Protein AF-A0A7R9LDT8-F1 (afdb_monomer)

Solvent-accessible surface area (backbone atoms only — not comparable to full-atom values): 10986 Å² total; per-residue (Å²): 129,66,84,53,62,50,74,52,68,47,97,85,33,42,27,32,27,27,29,29,10,80,43,5,42,50,41,72,62,46,45,70,61,33,93,54,81,37,78,28,74,90,50,35,74,53,49,66,71,47,77,48,75,61,101,40,27,32,38,39,29,24,74,81,72,78,50,41,39,29,26,7,44,15,92,85,38,77,59,75,54,97,59,84,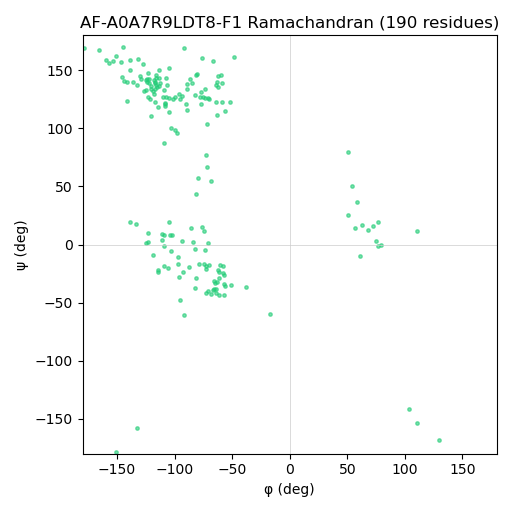57,68,47,37,48,75,41,71,57,60,86,73,68,80,54,56,73,75,73,53,33,47,79,72,47,79,74,48,74,54,101,80,35,38,30,30,36,28,30,36,66,90,78,66,47,74,33,41,37,40,40,27,79,49,75,94,58,51,73,69,55,54,49,48,55,51,53,57,44,61,52,45,39,72,51,85,53,100,90,49,83,36,39,72,53,72,51,70,47,77,60,82,100,38,45,34,35,42,35,40,32,51,59,95,84,76,75,123

pLDDT: mean 71.89, std 16.31, range [34.91, 95.62]

Nearest PDB structures (foldseek):
  4d9s-assembly1_A  TM=7.365E-01  e=3.917E-06  Arabidopsis thaliana
  6xzn-assembly1_A  TM=7.456E-01  e=6.747E-06  Arabidopsis thaliana
  6cn9-assembly1_A  TM=7.926E-01  e=1.272E-04  Rattus norvegicus
  5o21-assembly2_B  TM=7.888E-01  e=1.763E-04  Homo sapiens
  4ogr-assembly3_I  TM=7.792E-01  e=1.861E-04  Homo sapiens

Mean predicted aligned error: 14.87 Å

Organism: NCBI:txid334625

Radius of gyration: 19.37 Å; Cα contacts (8 Å, |Δi|>4): 390; chains: 1; bounding box: 42×42×52 Å

Structure (mmCIF, N/CA/C/O backbone):
data_AF-A0A7R9LDT8-F1
#
_entry.id   AF-A0A7R9LDT8-F1
#
loop_
_atom_site.group_PDB
_atom_site.id
_atom_site.type_symbol
_atom_site.label_atom_id
_atom_site.label_alt_id
_atom_site.label_comp_id
_atom_site.label_asym_id
_atom_site.label_entity_id
_atom_site.label_seq_id
_atom_site.pdbx_PDB_ins_code
_atom_site.Cartn_x
_atom_site.Cartn_y
_atom_site.Cartn_z
_atom_site.occupancy
_atom_site.B_iso_or_equiv
_atom_site.auth_seq_id
_atom_site.auth_comp_id
_atom_site.auth_asym_id
_atom_site.auth_atom_id
_atom_site.pdbx_PDB_model_num
ATOM 1 N N . TYR A 1 1 ? 13.698 -9.887 -26.878 1.00 46.34 1 TYR A N 1
ATOM 2 C CA . TYR A 1 1 ? 13.457 -8.970 -25.742 1.00 46.34 1 TYR A CA 1
ATOM 3 C C . TYR A 1 1 ? 12.408 -9.573 -24.824 1.00 46.34 1 TYR A C 1
ATOM 5 O O . TYR A 1 1 ? 11.383 -9.993 -25.356 1.00 46.34 1 TYR A O 1
ATOM 13 N N . PRO A 1 2 ? 12.633 -9.640 -23.498 1.00 51.97 2 PRO A N 1
ATOM 14 C CA . PRO A 1 2 ? 11.615 -10.124 -22.570 1.00 51.97 2 PRO A CA 1
ATOM 15 C C . PRO A 1 2 ? 10.372 -9.239 -22.697 1.00 51.97 2 PRO A C 1
ATOM 17 O O . PRO A 1 2 ? 10.465 -8.018 -22.589 1.00 51.97 2 PRO A O 1
ATOM 20 N N . ARG A 1 3 ? 9.223 -9.848 -23.007 1.00 65.50 3 ARG A N 1
ATOM 21 C CA . ARG A 1 3 ? 7.920 -9.158 -23.019 1.00 65.50 3 ARG A CA 1
ATOM 22 C C . ARG A 1 3 ? 7.256 -9.165 -21.646 1.00 65.50 3 ARG A C 1
ATOM 24 O O . ARG A 1 3 ? 6.401 -8.330 -21.388 1.00 65.50 3 ARG A O 1
ATOM 31 N N . HIS A 1 4 ? 7.685 -10.075 -20.780 1.00 79.06 4 HIS A N 1
ATOM 32 C CA . HIS A 1 4 ? 7.089 -10.322 -19.478 1.00 79.06 4 HIS A CA 1
ATOM 33 C C . HIS A 1 4 ? 7.996 -9.793 -18.370 1.00 79.06 4 HIS A C 1
ATOM 35 O O . HIS A 1 4 ? 9.224 -9.845 -18.485 1.00 79.06 4 HIS A O 1
ATOM 41 N N . ASN A 1 5 ? 7.377 -9.259 -17.327 1.00 87.38 5 ASN A N 1
ATOM 42 C CA . ASN A 1 5 ? 7.990 -8.964 -16.043 1.00 87.38 5 ASN A CA 1
ATOM 43 C C . ASN A 1 5 ? 7.537 -10.008 -15.018 1.00 87.38 5 ASN A C 1
ATOM 45 O O . ASN A 1 5 ? 6.454 -10.577 -15.133 1.00 87.38 5 ASN A O 1
ATOM 49 N N . ILE A 1 6 ? 8.377 -10.250 -14.023 1.00 92.06 6 ILE A N 1
ATOM 50 C CA . ILE A 1 6 ? 8.104 -11.124 -12.890 1.00 92.06 6 ILE A CA 1
ATOM 51 C C . ILE A 1 6 ? 8.372 -10.297 -11.638 1.00 92.06 6 ILE A C 1
ATOM 53 O O . ILE A 1 6 ? 9.415 -9.648 -11.548 1.00 92.06 6 ILE A O 1
ATOM 57 N N . LEU A 1 7 ? 7.434 -10.333 -10.692 1.00 93.25 7 LEU A N 1
ATOM 58 C CA . LEU A 1 7 ? 7.641 -9.861 -9.329 1.00 93.25 7 LEU A CA 1
ATOM 59 C C . LEU A 1 7 ? 7.362 -10.996 -8.354 1.00 93.25 7 LEU A C 1
ATOM 61 O O . LEU A 1 7 ? 6.409 -11.754 -8.537 1.00 93.25 7 LEU A O 1
ATOM 65 N N . PHE A 1 8 ? 8.191 -11.104 -7.325 1.00 94.81 8 PHE A N 1
ATOM 66 C CA . PHE A 1 8 ? 7.999 -12.055 -6.239 1.00 94.81 8 PHE A CA 1
ATOM 67 C C . PHE A 1 8 ? 8.512 -11.467 -4.926 1.00 94.81 8 PHE A C 1
ATOM 69 O O . PHE A 1 8 ? 9.350 -10.566 -4.921 1.00 94.81 8 PHE A O 1
ATOM 76 N N . VAL A 1 9 ? 7.993 -11.985 -3.818 1.00 94.94 9 VAL A N 1
ATOM 77 C CA . VAL A 1 9 ? 8.351 -11.579 -2.457 1.00 94.94 9 VAL A CA 1
ATOM 78 C C . VAL A 1 9 ? 8.987 -12.761 -1.728 1.00 94.94 9 VAL A C 1
ATOM 80 O O . VAL A 1 9 ? 8.558 -13.903 -1.906 1.00 94.94 9 VAL A O 1
ATOM 83 N N . THR A 1 10 ? 10.040 -12.509 -0.955 1.00 91.06 10 THR A N 1
ATOM 84 C CA . THR A 1 10 ? 10.701 -13.520 -0.118 1.00 91.06 10 THR A CA 1
ATOM 85 C C . THR A 1 10 ? 10.107 -13.553 1.293 1.00 91.06 10 THR A C 1
ATOM 87 O O . THR A 1 10 ? 9.363 -12.658 1.691 1.00 91.06 10 THR A O 1
ATOM 90 N N . PHE A 1 11 ? 10.459 -14.573 2.082 1.00 86.56 11 PHE A N 1
ATOM 91 C CA . PHE A 1 11 ? 10.041 -14.666 3.489 1.00 86.56 11 PHE A CA 1
ATOM 92 C C . PHE A 1 11 ? 10.559 -13.513 4.362 1.00 86.56 11 PHE A C 1
ATOM 94 O O . PHE A 1 11 ? 9.927 -13.189 5.362 1.00 86.56 11 PHE A O 1
ATOM 101 N N . ASP A 1 12 ? 11.649 -12.861 3.951 1.00 86.69 12 ASP A N 1
ATOM 102 C CA . ASP A 1 12 ? 12.237 -11.703 4.637 1.00 86.69 12 ASP A CA 1
ATOM 103 C C . ASP A 1 12 ? 11.586 -10.365 4.221 1.00 86.69 12 ASP A C 1
ATOM 105 O O . ASP A 1 12 ? 12.130 -9.290 4.480 1.00 86.69 12 ASP A O 1
ATOM 109 N N . ASP A 1 13 ? 10.425 -10.425 3.555 1.00 85.06 13 ASP A N 1
ATOM 110 C CA . ASP A 1 13 ? 9.669 -9.275 3.039 1.00 85.06 13 ASP A CA 1
ATOM 111 C C . ASP A 1 13 ? 10.483 -8.415 2.056 1.00 85.06 13 ASP A C 1
ATOM 113 O O . ASP A 1 13 ? 10.391 -7.186 2.031 1.00 85.06 13 ASP A O 1
ATOM 117 N N . ILE A 1 14 ? 11.309 -9.071 1.233 1.00 90.81 14 ILE A N 1
ATOM 118 C CA . ILE A 1 14 ? 12.056 -8.430 0.148 1.00 90.81 14 ILE A CA 1
ATOM 119 C C . ILE A 1 14 ? 11.346 -8.711 -1.169 1.00 90.81 14 ILE A C 1
ATOM 121 O O . ILE A 1 14 ? 11.121 -9.868 -1.532 1.00 90.81 14 ILE A O 1
ATOM 125 N N . VAL A 1 15 ? 11.016 -7.650 -1.905 1.00 93.38 15 VAL A N 1
ATOM 126 C CA . VAL A 1 15 ? 10.395 -7.759 -3.226 1.00 93.38 15 VAL A CA 1
ATOM 127 C C . VAL A 1 15 ? 11.463 -7.663 -4.302 1.00 93.38 15 VAL A C 1
ATOM 129 O O . VAL A 1 15 ? 12.256 -6.724 -4.319 1.00 93.38 15 VAL A O 1
ATOM 132 N N . TYR A 1 16 ? 11.452 -8.621 -5.224 1.00 95.56 16 TYR A N 1
ATOM 133 C CA . TYR A 1 16 ? 12.332 -8.650 -6.384 1.00 95.56 16 TYR A CA 1
ATOM 134 C C . TYR A 1 16 ? 11.543 -8.489 -7.677 1.00 95.56 16 TYR A C 1
ATOM 136 O O . TYR A 1 16 ? 10.446 -9.030 -7.823 1.00 95.56 16 TYR A O 1
ATOM 144 N N . GLY A 1 17 ? 12.143 -7.781 -8.633 1.00 94.06 17 GLY A N 1
ATOM 145 C CA . GLY A 1 17 ? 11.642 -7.600 -9.988 1.00 94.06 17 GLY A CA 1
ATOM 146 C C . GLY A 1 17 ? 12.670 -8.030 -11.033 1.00 94.06 17 GLY A C 1
ATOM 147 O O . GLY A 1 17 ? 13.869 -7.796 -10.880 1.00 94.06 17 GLY A O 1
ATOM 148 N N . LEU A 1 18 ? 12.201 -8.652 -12.114 1.00 94.31 18 LEU A N 1
ATOM 149 C CA . LEU A 1 18 ? 12.996 -8.945 -13.308 1.00 94.31 18 LEU A CA 1
ATOM 150 C C . LEU A 1 18 ? 12.128 -8.984 -14.570 1.00 94.31 18 LEU A C 1
ATOM 152 O O . LEU A 1 18 ? 10.911 -9.142 -14.515 1.00 94.31 18 LEU A O 1
ATOM 156 N N . GLY A 1 19 ? 12.769 -8.881 -15.727 1.00 92.62 19 GLY A N 1
ATOM 157 C CA . GLY A 1 19 ? 12.173 -8.967 -17.052 1.00 92.62 19 GLY A CA 1
ATOM 158 C C . GLY A 1 19 ? 12.005 -7.608 -17.731 1.00 92.62 19 GLY A C 1
ATOM 159 O O . GLY A 1 19 ? 12.885 -6.744 -17.693 1.00 92.62 19 GLY A O 1
ATOM 160 N N . SER A 1 20 ? 10.888 -7.452 -18.439 1.00 90.44 20 SER A N 1
ATOM 161 C CA . SER A 1 20 ? 10.555 -6.225 -19.167 1.00 90.44 20 SER A CA 1
ATOM 162 C C . SER A 1 20 ? 10.358 -5.047 -18.217 1.00 90.44 20 SER A C 1
ATOM 164 O O . SER A 1 20 ? 9.679 -5.175 -17.205 1.00 90.44 20 SER A O 1
ATOM 166 N N . ASN A 1 21 ? 10.899 -3.886 -18.581 1.00 90.94 21 ASN A N 1
ATOM 167 C CA . ASN A 1 21 ? 10.743 -2.654 -17.809 1.00 90.94 21 ASN A CA 1
ATOM 168 C C . ASN A 1 21 ? 10.500 -1.423 -18.699 1.00 90.94 21 ASN A C 1
ATOM 170 O O . ASN A 1 21 ? 10.721 -0.291 -18.292 1.00 90.94 21 ASN A O 1
ATOM 174 N N . ARG A 1 22 ? 10.070 -1.628 -19.950 1.00 87.69 22 ARG A N 1
ATOM 175 C CA . ARG A 1 22 ? 9.946 -0.552 -20.953 1.00 87.69 22 ARG A CA 1
ATOM 176 C C . ARG A 1 22 ? 9.015 0.589 -20.531 1.00 87.69 22 ARG A C 1
ATOM 178 O O . ARG A 1 22 ? 9.175 1.699 -21.025 1.00 87.69 22 ARG A O 1
ATOM 185 N N . PHE A 1 23 ? 8.074 0.301 -19.638 1.00 85.44 23 PHE A N 1
ATOM 186 C CA . PHE A 1 23 ? 7.099 1.246 -19.108 1.00 85.44 23 PHE A CA 1
ATOM 187 C C . PHE A 1 23 ? 7.337 1.577 -17.629 1.00 85.44 23 PHE A C 1
ATOM 189 O O . PHE A 1 23 ? 6.464 2.162 -17.006 1.00 85.44 23 PHE A O 1
ATOM 196 N N . GLY A 1 24 ? 8.460 1.156 -17.037 1.00 86.75 24 GLY A N 1
ATOM 197 C CA . GLY A 1 24 ? 8.695 1.295 -15.597 1.00 86.75 24 GLY A CA 1
ATOM 198 C C . GLY A 1 24 ? 7.926 0.271 -14.751 1.00 86.75 24 GLY A C 1
ATOM 199 O O . GLY A 1 24 ? 7.731 0.475 -13.555 1.00 86.75 24 GLY A O 1
ATOM 200 N N . GLN A 1 25 ? 7.464 -0.840 -15.343 1.00 88.19 25 GLN A N 1
ATOM 201 C CA . GLN A 1 25 ? 6.642 -1.849 -14.655 1.00 88.19 25 GLN A CA 1
ATOM 202 C C . GLN A 1 25 ? 7.391 -2.691 -13.607 1.00 88.19 25 GLN A C 1
ATOM 204 O O . GLN A 1 25 ? 6.797 -3.595 -13.022 1.00 88.19 25 GLN A O 1
ATOM 209 N N . LEU A 1 26 ? 8.683 -2.431 -13.383 1.00 89.31 26 LEU A N 1
ATOM 210 C CA . LEU A 1 26 ? 9.435 -2.966 -12.243 1.00 89.31 26 LEU A CA 1
ATOM 211 C C . LEU A 1 26 ? 9.518 -1.981 -11.066 1.00 89.31 26 LEU A C 1
ATOM 213 O O . LEU A 1 26 ? 9.961 -2.375 -9.995 1.00 89.31 26 LEU A O 1
ATOM 217 N N . GLY A 1 27 ? 9.127 -0.715 -11.254 1.00 85.81 27 GLY A N 1
ATOM 218 C CA . GLY A 1 27 ? 9.165 0.311 -10.205 1.00 85.81 27 GLY A CA 1
ATOM 219 C C . GLY A 1 27 ? 10.561 0.857 -9.878 1.00 85.81 27 GLY A C 1
ATOM 220 O O . GLY A 1 27 ? 10.692 1.714 -9.023 1.00 85.81 27 GLY A O 1
ATOM 221 N N . LEU A 1 28 ? 11.614 0.434 -10.579 1.00 83.19 28 LEU A N 1
ATOM 222 C CA . LEU A 1 28 ? 13.017 0.714 -10.228 1.00 83.19 28 LEU A CA 1
ATOM 223 C C . LEU A 1 28 ? 13.516 2.144 -10.543 1.00 83.19 28 LEU A C 1
ATOM 225 O O . LEU A 1 28 ? 14.721 2.373 -10.619 1.00 83.19 28 LEU A O 1
ATOM 229 N N . GLY A 1 29 ? 12.632 3.108 -10.816 1.00 81.56 29 GLY A N 1
ATOM 230 C CA . GLY A 1 29 ? 13.041 4.481 -11.155 1.00 81.56 29 GLY A CA 1
ATOM 231 C C . GLY A 1 29 ? 13.571 4.673 -12.584 1.00 81.56 29 GLY A C 1
ATOM 232 O O . GLY A 1 29 ? 13.908 5.789 -12.975 1.00 81.56 29 GLY A O 1
ATOM 233 N N . HIS A 1 30 ? 13.649 3.611 -13.388 1.00 82.31 30 HIS A N 1
ATOM 234 C CA . HIS A 1 30 ? 14.162 3.633 -14.761 1.00 82.31 30 HIS A CA 1
ATOM 235 C C . HIS A 1 30 ? 13.403 2.649 -15.661 1.00 82.31 30 HIS A C 1
ATOM 237 O O . HIS A 1 30 ? 12.699 1.778 -15.156 1.00 82.31 30 HIS A O 1
ATOM 243 N N . ASN A 1 31 ? 13.624 2.716 -16.985 1.00 88.50 31 ASN A N 1
ATOM 244 C CA . ASN A 1 31 ? 12.903 1.888 -17.977 1.00 88.50 31 ASN A CA 1
ATOM 245 C C . ASN A 1 31 ? 13.762 0.796 -18.638 1.00 88.50 31 ASN A C 1
ATOM 247 O O . ASN A 1 31 ? 13.351 0.116 -19.584 1.00 88.50 31 ASN A O 1
ATOM 251 N N . THR A 1 32 ? 14.983 0.612 -18.141 1.00 89.31 32 THR A N 1
ATOM 252 C CA . THR A 1 32 ? 15.894 -0.437 -18.603 1.00 89.31 32 THR A CA 1
ATOM 253 C C . THR A 1 32 ? 15.403 -1.819 -18.155 1.00 89.31 32 THR A C 1
ATOM 255 O O . THR A 1 32 ? 15.167 -1.999 -16.957 1.00 89.31 32 THR A O 1
ATOM 258 N N . PRO A 1 33 ? 15.233 -2.793 -19.074 1.00 90.75 33 PRO A N 1
ATOM 259 C CA . PRO A 1 33 ? 14.919 -4.178 -18.726 1.00 90.75 33 PRO A CA 1
ATOM 260 C C . PRO A 1 33 ? 16.002 -4.809 -17.852 1.00 90.75 33 PRO A C 1
ATOM 262 O O . PRO A 1 33 ? 17.188 -4.550 -18.044 1.00 90.75 33 PRO A O 1
ATOM 265 N N . ILE A 1 34 ? 15.588 -5.684 -16.943 1.00 91.88 34 ILE A N 1
ATOM 266 C CA . ILE A 1 34 ? 16.453 -6.266 -15.918 1.00 91.88 34 ILE A CA 1
ATOM 267 C C . ILE A 1 34 ? 16.468 -7.794 -16.083 1.00 91.88 34 ILE A C 1
ATOM 269 O O . ILE A 1 34 ? 15.443 -8.429 -15.863 1.00 91.88 34 ILE A O 1
ATOM 273 N N . PRO A 1 35 ? 17.573 -8.425 -16.515 1.00 91.75 35 PRO A N 1
ATOM 274 C CA . PRO A 1 35 ? 17.590 -9.865 -16.797 1.00 91.75 35 PRO A CA 1
ATOM 275 C C . PRO A 1 35 ? 17.706 -10.744 -15.543 1.00 91.75 35 PRO A C 1
ATOM 277 O O . PRO A 1 35 ? 17.420 -11.936 -15.614 1.00 91.75 35 PRO A O 1
ATOM 280 N N . THR A 1 36 ? 18.122 -10.180 -14.410 1.00 92.50 36 THR A N 1
ATOM 281 C CA . THR A 1 36 ? 18.337 -10.891 -13.143 1.00 92.50 36 THR A CA 1
ATOM 282 C C . THR A 1 36 ? 17.493 -10.270 -12.035 1.00 92.50 36 THR A C 1
ATOM 284 O O . THR A 1 36 ? 17.283 -9.066 -12.076 1.00 92.50 36 THR A O 1
ATOM 287 N N . PRO A 1 37 ? 17.008 -11.033 -11.040 1.00 95.62 37 PRO A N 1
ATOM 288 C CA . PRO A 1 37 ? 16.239 -10.460 -9.937 1.00 95.62 37 PRO A CA 1
ATOM 289 C C . PRO A 1 37 ? 16.976 -9.289 -9.276 1.00 95.62 37 PRO A C 1
ATOM 291 O O . PRO A 1 37 ? 18.100 -9.450 -8.803 1.00 95.62 37 PRO A O 1
ATOM 294 N N . GLN A 1 38 ? 16.338 -8.120 -9.245 1.00 93.44 38 GLN A N 1
ATOM 295 C CA . GLN A 1 38 ? 16.816 -6.939 -8.527 1.00 93.44 38 GLN A CA 1
ATOM 296 C C . GLN A 1 38 ? 15.811 -6.567 -7.440 1.00 93.44 38 GLN A C 1
ATOM 298 O O . GLN A 1 38 ? 14.605 -6.674 -7.688 1.00 93.44 38 GLN A O 1
ATOM 303 N N . PRO A 1 39 ? 16.272 -6.160 -6.246 1.00 91.25 39 PRO A N 1
ATOM 304 C CA . PRO A 1 39 ? 15.373 -5.695 -5.206 1.00 91.25 39 PRO A CA 1
ATOM 305 C C . PRO A 1 39 ? 14.640 -4.444 -5.685 1.00 91.25 39 PRO A C 1
ATOM 307 O O . PRO A 1 39 ? 15.204 -3.623 -6.406 1.00 91.25 39 PRO A O 1
ATOM 310 N N . VAL A 1 40 ? 13.389 -4.315 -5.261 1.00 92.00 40 VAL A N 1
ATOM 311 C CA . VAL A 1 40 ? 12.513 -3.176 -5.522 1.00 92.00 40 VAL A CA 1
ATOM 312 C C . VAL A 1 40 ? 12.353 -2.427 -4.193 1.00 92.00 40 VAL A C 1
ATOM 314 O O . VAL A 1 40 ? 11.455 -2.765 -3.416 1.00 92.00 40 VAL A O 1
ATOM 317 N N . PRO A 1 41 ? 13.263 -1.486 -3.866 1.00 80.69 41 PRO A N 1
ATOM 318 C CA . PRO A 1 41 ? 13.464 -1.014 -2.494 1.00 80.69 41 PRO A CA 1
ATOM 319 C C . PRO A 1 41 ? 12.206 -0.456 -1.825 1.00 80.69 41 PRO A C 1
ATOM 321 O O . PRO A 1 41 ? 11.996 -0.662 -0.634 1.00 80.69 41 PRO A O 1
ATOM 324 N N . GLU A 1 42 ? 11.347 0.209 -2.589 1.00 79.62 42 GLU A N 1
ATOM 325 C CA . GLU A 1 42 ? 10.132 0.861 -2.105 1.00 79.62 42 GLU A CA 1
ATOM 326 C C . GLU A 1 42 ? 9.026 -0.128 -1.715 1.00 79.62 42 GLU A C 1
ATOM 328 O O . GLU A 1 42 ? 8.114 0.243 -0.977 1.00 79.62 42 GLU A O 1
ATOM 333 N N . LEU A 1 43 ? 9.097 -1.377 -2.187 1.00 84.00 43 LEU A N 1
ATOM 334 C CA . LEU A 1 43 ? 8.167 -2.447 -1.812 1.00 84.00 43 LEU A CA 1
ATOM 335 C C . LEU A 1 43 ? 8.711 -3.351 -0.705 1.00 84.00 43 LEU A C 1
ATOM 337 O O . LEU A 1 43 ? 7.937 -4.074 -0.076 1.00 84.00 43 LEU A O 1
ATOM 341 N N . CYS A 1 44 ? 10.019 -3.319 -0.451 1.00 82.06 44 CYS A N 1
ATOM 342 C CA . CYS A 1 44 ? 10.622 -4.081 0.632 1.00 82.06 44 CYS A CA 1
ATOM 343 C C . CYS A 1 44 ? 10.094 -3.603 1.991 1.00 82.06 44 CYS A C 1
ATOM 345 O O . CYS A 1 44 ? 9.922 -2.404 2.238 1.00 82.06 44 CYS A O 1
ATOM 347 N N . HIS A 1 45 ? 9.853 -4.556 2.887 1.00 81.44 45 HIS A N 1
ATOM 348 C CA . HIS A 1 45 ? 9.362 -4.322 4.246 1.00 81.44 45 HIS A CA 1
ATOM 349 C C . HIS A 1 45 ? 7.967 -3.667 4.318 1.00 81.44 45 HIS A C 1
ATOM 351 O O . HIS A 1 45 ? 7.581 -3.118 5.356 1.00 81.44 45 HIS A O 1
ATOM 357 N N . GLN A 1 46 ? 7.208 -3.698 3.214 1.00 78.94 46 GLN A N 1
ATOM 358 C CA . GLN A 1 46 ? 5.838 -3.181 3.134 1.00 78.94 46 GLN A CA 1
ATOM 359 C C . GLN A 1 46 ? 4.773 -4.259 3.393 1.00 78.94 46 GLN A C 1
ATOM 361 O O . GLN A 1 46 ? 3.582 -3.959 3.322 1.00 78.94 46 GLN A O 1
ATOM 366 N N . ASN A 1 47 ? 5.167 -5.494 3.723 1.00 82.75 47 ASN A N 1
ATOM 367 C CA . ASN A 1 47 ? 4.301 -6.664 3.877 1.00 82.75 47 ASN A CA 1
ATOM 368 C C . ASN A 1 47 ? 3.440 -6.919 2.635 1.00 82.75 47 ASN A C 1
ATOM 370 O O . ASN A 1 47 ? 2.217 -7.045 2.737 1.00 82.75 47 ASN A O 1
ATOM 374 N N . ILE A 1 48 ? 4.052 -6.950 1.450 1.00 87.50 48 ILE A N 1
ATOM 375 C CA . ILE A 1 48 ? 3.315 -7.193 0.204 1.00 87.50 48 ILE A CA 1
ATOM 376 C C . ILE A 1 48 ? 2.836 -8.644 0.163 1.00 87.50 48 ILE A C 1
ATOM 378 O O . ILE A 1 48 ? 3.630 -9.573 0.281 1.00 87.50 48 ILE A O 1
ATOM 382 N N . HIS A 1 49 ? 1.532 -8.842 -0.034 1.00 87.94 49 HIS A N 1
ATOM 383 C CA . HIS A 1 49 ? 0.940 -10.182 -0.116 1.00 87.94 49 HIS A CA 1
ATOM 384 C C . HIS A 1 49 ? 0.367 -10.500 -1.500 1.00 87.94 49 HIS A C 1
ATOM 386 O O . HIS A 1 49 ? 0.231 -11.669 -1.856 1.00 87.94 49 HIS A O 1
ATOM 392 N N . GLN A 1 50 ? 0.047 -9.482 -2.301 1.00 89.50 50 GLN A N 1
ATOM 393 C CA . GLN A 1 50 ? -0.565 -9.690 -3.607 1.00 89.50 50 GLN A CA 1
ATOM 394 C C . GLN A 1 50 ? -0.029 -8.717 -4.655 1.00 89.50 50 GLN A C 1
ATOM 396 O O . GLN A 1 50 ? 0.138 -7.526 -4.393 1.00 89.50 50 GLN A O 1
ATOM 401 N N . PHE A 1 51 ? 0.176 -9.240 -5.864 1.00 91.25 51 PHE A N 1
ATOM 402 C CA . PHE A 1 51 ? 0.494 -8.469 -7.059 1.00 91.25 51 PHE A CA 1
ATOM 403 C C . PHE A 1 51 ? -0.605 -8.653 -8.107 1.00 91.25 51 PHE A C 1
ATOM 405 O O . PHE A 1 51 ? -1.105 -9.760 -8.309 1.00 91.25 51 PHE A O 1
ATOM 412 N N . PHE A 1 52 ? -0.929 -7.578 -8.818 1.00 88.62 52 PHE A N 1
ATOM 413 C CA . PHE A 1 52 ? -1.733 -7.604 -10.035 1.00 88.62 52 PHE A CA 1
ATOM 414 C C . PHE A 1 52 ? -0.901 -7.011 -11.162 1.00 88.62 52 PHE A C 1
ATOM 416 O O . PHE A 1 52 ? -0.248 -5.989 -10.972 1.00 88.62 52 PHE A O 1
ATOM 423 N N . SER A 1 53 ? -0.916 -7.635 -12.335 1.00 86.69 53 SER A N 1
ATOM 424 C CA . SER A 1 53 ? -0.180 -7.142 -13.499 1.00 86.69 53 SER A CA 1
ATOM 425 C C . SER A 1 53 ? -1.089 -7.075 -14.720 1.00 86.69 53 SER A C 1
ATOM 427 O O . SER A 1 53 ? -1.990 -7.897 -14.881 1.00 86.69 53 SER A O 1
ATOM 429 N N . GLY A 1 54 ? -0.859 -6.072 -15.564 1.00 80.12 54 GLY A N 1
ATOM 430 C CA . GLY A 1 54 ? -1.539 -5.903 -16.847 1.00 80.12 54 GLY A CA 1
ATOM 431 C C . GLY A 1 54 ? -0.555 -5.596 -17.974 1.00 80.12 54 GLY A C 1
ATOM 432 O O . GLY A 1 54 ? 0.632 -5.900 -17.870 1.00 80.12 54 GLY A O 1
ATOM 433 N N . GLY A 1 55 ? -1.038 -4.984 -19.060 1.00 76.88 55 GLY A N 1
ATOM 434 C CA . GLY A 1 55 ? -0.267 -4.661 -20.271 1.00 76.88 55 GLY A CA 1
ATOM 435 C C . GLY A 1 55 ? 0.800 -3.573 -20.088 1.00 76.88 55 GLY A C 1
ATOM 436 O O . GLY A 1 55 ? 0.789 -2.581 -20.804 1.00 76.88 55 GLY A O 1
ATOM 437 N N . GLY A 1 56 ? 1.710 -3.738 -19.127 1.00 83.00 56 GLY A N 1
ATOM 438 C CA . GLY A 1 56 ? 2.781 -2.791 -18.815 1.00 83.00 56 GLY A CA 1
ATOM 439 C C . GLY A 1 56 ? 2.623 -2.058 -17.486 1.00 83.00 56 GLY A C 1
ATOM 440 O O . GLY A 1 56 ? 3.366 -1.112 -17.261 1.00 83.00 56 GLY A O 1
ATOM 441 N N . PHE A 1 57 ? 1.706 -2.472 -16.610 1.00 85.12 57 PHE A N 1
ATOM 442 C CA . PHE A 1 57 ? 1.551 -1.908 -15.266 1.00 85.12 57 PHE A CA 1
ATOM 443 C C . PHE A 1 57 ? 1.463 -2.989 -14.192 1.00 85.12 57 PHE A C 1
ATOM 445 O O . PHE A 1 57 ? 1.127 -4.141 -14.485 1.00 85.12 57 PHE A O 1
ATOM 452 N N . VAL A 1 58 ? 1.745 -2.596 -12.952 1.00 88.56 58 VAL A N 1
ATOM 453 C CA . VAL A 1 58 ? 1.674 -3.448 -11.767 1.00 88.56 58 VAL A CA 1
ATOM 454 C C . VAL A 1 58 ? 1.007 -2.693 -10.624 1.00 88.56 58 VAL A C 1
ATOM 456 O O . VAL A 1 58 ? 1.264 -1.507 -10.407 1.00 88.56 58 VAL A O 1
ATOM 459 N N . LEU A 1 59 ? 0.167 -3.412 -9.881 1.00 88.94 59 LEU A N 1
ATOM 460 C CA . LEU A 1 59 ? -0.326 -3.019 -8.569 1.00 88.94 59 LEU A CA 1
ATOM 461 C C . LEU A 1 59 ? 0.227 -3.991 -7.525 1.00 88.94 59 LEU A C 1
ATOM 463 O O . LEU A 1 59 ? 0.202 -5.203 -7.743 1.00 88.94 59 LEU A O 1
ATOM 467 N N . ALA A 1 60 ? 0.691 -3.476 -6.391 1.00 87.75 60 ALA A N 1
ATOM 468 C CA . ALA A 1 60 ? 1.088 -4.282 -5.242 1.00 87.75 60 ALA A CA 1
ATOM 469 C C . ALA A 1 60 ? 0.250 -3.885 -4.026 1.00 87.75 60 ALA A C 1
ATOM 471 O O . ALA A 1 60 ? 0.065 -2.698 -3.754 1.00 87.75 60 ALA A O 1
ATOM 472 N N . VAL A 1 61 ? -0.270 -4.882 -3.315 1.00 83.56 61 VAL A N 1
ATOM 473 C CA . VAL A 1 61 ? -1.155 -4.691 -2.165 1.00 83.56 61 VAL A CA 1
ATOM 474 C C . VAL A 1 61 ? -0.488 -5.268 -0.928 1.00 83.56 61 VAL A C 1
ATOM 476 O O . VAL A 1 61 ? -0.007 -6.408 -0.930 1.00 83.56 61 VAL A O 1
ATOM 479 N N . ASN A 1 62 ? -0.451 -4.465 0.130 1.00 77.62 62 ASN A N 1
ATOM 480 C CA . ASN A 1 62 ? 0.050 -4.922 1.415 1.00 77.62 62 ASN A CA 1
ATOM 481 C C . ASN A 1 62 ? -0.964 -5.817 2.145 1.00 77.62 62 ASN A C 1
ATOM 483 O O . ASN A 1 62 ? -2.160 -5.790 1.873 1.00 77.62 62 ASN A O 1
ATOM 487 N N . MET A 1 63 ? -0.490 -6.597 3.114 1.00 73.94 63 MET A N 1
ATOM 488 C CA . MET A 1 63 ? -1.290 -7.560 3.881 1.00 73.94 63 MET A CA 1
ATOM 489 C C . MET A 1 63 ? -2.492 -6.916 4.599 1.00 73.94 63 MET A C 1
ATOM 491 O O . MET A 1 63 ? -3.501 -7.574 4.843 1.00 73.94 63 MET A O 1
ATOM 495 N N . ASP A 1 64 ? -2.408 -5.623 4.921 1.00 62.59 64 ASP A N 1
ATOM 496 C CA . ASP A 1 64 ? -3.489 -4.865 5.557 1.00 62.59 64 ASP A CA 1
ATOM 497 C C . ASP A 1 64 ? -4.561 -4.358 4.570 1.00 62.59 64 ASP A C 1
ATOM 499 O O . ASP A 1 64 ? -5.558 -3.774 5.006 1.00 62.59 64 ASP A O 1
ATOM 503 N N . ASN A 1 65 ? -4.385 -4.580 3.258 1.00 58.16 65 ASN A N 1
ATOM 504 C CA . ASN A 1 65 ? -5.259 -4.117 2.172 1.00 58.16 65 ASN A CA 1
ATOM 505 C C . ASN A 1 65 ? -5.584 -2.611 2.235 1.00 58.16 65 ASN A C 1
ATOM 507 O O . ASN A 1 65 ? -6.638 -2.168 1.773 1.00 58.16 65 ASN A O 1
ATOM 511 N N . ASN A 1 66 ? -4.711 -1.817 2.852 1.00 56.84 66 ASN A N 1
ATOM 512 C CA . ASN A 1 66 ? -4.905 -0.382 3.064 1.00 56.84 66 ASN A CA 1
ATOM 513 C C . ASN A 1 66 ? -3.968 0.467 2.200 1.00 56.84 66 ASN A C 1
ATOM 515 O O . ASN A 1 66 ? -4.255 1.646 2.001 1.00 56.84 66 ASN A O 1
ATOM 519 N N . VAL A 1 67 ? -2.885 -0.118 1.682 1.00 64.06 67 VAL A N 1
ATOM 520 C CA . VAL A 1 67 ? -1.935 0.550 0.796 1.00 64.06 67 VAL A CA 1
ATOM 521 C C . VAL A 1 67 ? -1.866 -0.207 -0.523 1.00 64.06 67 VAL A C 1
ATOM 523 O O . VAL A 1 67 ? -1.602 -1.410 -0.557 1.00 64.06 67 VAL A O 1
ATOM 526 N N . ILE A 1 68 ? -2.094 0.529 -1.611 1.00 78.81 68 ILE A N 1
ATOM 527 C CA . ILE A 1 68 ? -1.907 0.050 -2.978 1.00 78.81 68 ILE A CA 1
ATOM 528 C C .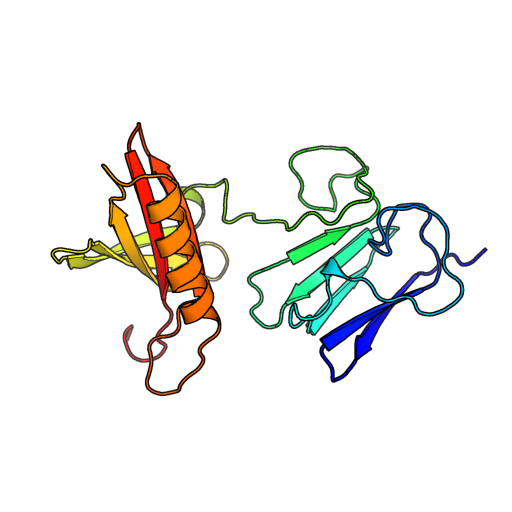 ILE A 1 68 ? -0.766 0.854 -3.593 1.00 78.81 68 ILE A C 1
ATOM 530 O O . ILE A 1 68 ? -0.848 2.076 -3.743 1.00 78.81 68 ILE A O 1
ATOM 534 N N . PHE A 1 69 ? 0.296 0.151 -3.959 1.00 82.81 69 PHE A N 1
ATOM 535 C CA . PHE A 1 69 ? 1.376 0.689 -4.771 1.00 82.81 69 PHE A CA 1
ATOM 536 C C . PHE A 1 69 ? 1.029 0.469 -6.236 1.00 82.81 69 PHE A C 1
ATOM 538 O O . PHE A 1 69 ? 0.542 -0.600 -6.600 1.00 82.81 69 PHE A O 1
ATOM 545 N N . SER A 1 70 ? 1.289 1.465 -7.076 1.00 84.69 70 SER A N 1
ATOM 546 C CA . SER A 1 70 ? 1.063 1.368 -8.518 1.00 84.69 70 SER A CA 1
ATOM 547 C C . SER A 1 70 ? 2.271 1.882 -9.278 1.00 84.69 70 SER A C 1
ATOM 549 O O . SER A 1 70 ? 2.841 2.908 -8.903 1.00 84.69 70 SER A O 1
ATOM 551 N N . PHE A 1 71 ? 2.675 1.178 -10.330 1.00 86.44 71 PHE A N 1
ATOM 552 C CA . PHE A 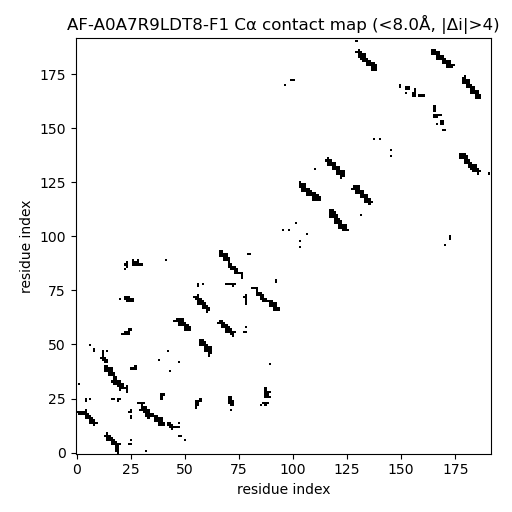1 71 ? 3.818 1.556 -11.160 1.00 86.44 71 PHE A CA 1
ATOM 553 C C . PHE A 1 71 ? 3.708 0.946 -12.560 1.00 86.44 71 PHE A C 1
ATOM 555 O O . PHE A 1 71 ? 3.028 -0.060 -12.772 1.00 86.44 71 PHE A O 1
ATOM 562 N N . GLY A 1 72 ? 4.376 1.573 -13.525 1.00 87.00 72 GLY A N 1
ATOM 563 C CA . GLY A 1 72 ? 4.353 1.172 -14.926 1.00 87.00 72 GLY A CA 1
ATOM 564 C C . GLY A 1 72 ? 3.616 2.159 -15.833 1.00 87.00 72 GLY A C 1
ATOM 565 O O . GLY A 1 72 ? 3.515 3.350 -15.543 1.00 87.00 72 GLY A O 1
ATOM 566 N N . CYS A 1 73 ? 3.089 1.639 -16.939 1.00 83.75 73 CYS A N 1
ATOM 567 C CA . CYS A 1 73 ? 2.303 2.387 -17.911 1.00 83.75 73 CYS A CA 1
ATOM 568 C C . CYS A 1 73 ? 1.073 3.010 -17.243 1.00 83.75 73 CYS A C 1
ATOM 570 O O . CYS A 1 73 ? 0.394 2.348 -16.452 1.00 83.75 73 CYS A O 1
ATOM 572 N N . ASN A 1 74 ? 0.767 4.255 -17.609 1.00 80.06 74 ASN A N 1
ATOM 573 C CA . ASN A 1 74 ? -0.402 4.993 -17.133 1.00 80.06 74 ASN A CA 1
ATOM 574 C C . ASN A 1 74 ? -1.175 5.693 -18.266 1.00 80.06 74 ASN A C 1
ATOM 576 O O . ASN A 1 74 ? -1.940 6.622 -18.010 1.00 80.06 74 ASN A O 1
ATOM 580 N N . ASP A 1 75 ? -0.961 5.287 -19.516 1.00 76.50 75 ASP A N 1
ATOM 581 C CA . ASP A 1 75 ? -1.507 5.989 -20.685 1.00 76.50 75 ASP A CA 1
ATOM 582 C C . ASP A 1 75 ? -3.055 6.022 -20.692 1.00 76.50 75 ASP A C 1
ATOM 584 O O . ASP A 1 75 ? -3.653 7.005 -21.127 1.00 76.50 75 ASP A O 1
ATOM 588 N N . GLU A 1 76 ? -3.703 5.014 -20.095 1.00 73.81 76 GLU A N 1
ATOM 589 C CA . GLU A 1 76 ? -5.163 4.890 -19.949 1.00 73.81 76 GLU A CA 1
ATOM 590 C C . GLU A 1 76 ? -5.665 5.255 -18.535 1.00 73.81 76 GLU A C 1
ATOM 592 O O . GLU A 1 76 ? -6.832 5.052 -18.200 1.00 73.81 76 GLU A O 1
ATOM 597 N N . GLY A 1 77 ? -4.800 5.783 -17.660 1.00 70.00 77 GLY A N 1
ATOM 598 C CA . GLY A 1 77 ? -5.148 6.080 -16.264 1.00 70.00 77 GLY A CA 1
ATOM 599 C C . GLY A 1 77 ? -5.298 4.843 -15.366 1.00 70.00 77 GLY A C 1
ATOM 600 O O . GLY A 1 77 ? -5.841 4.939 -14.263 1.00 70.00 77 GLY A O 1
ATOM 601 N N . GLN A 1 78 ? -4.808 3.679 -15.805 1.00 75.56 78 GLN A N 1
ATOM 602 C CA . GLN A 1 78 ? -4.910 2.393 -15.103 1.00 75.56 78 GLN A CA 1
ATOM 603 C C . GLN A 1 78 ? -4.246 2.371 -13.719 1.00 75.56 78 GLN A C 1
ATOM 605 O O . GLN A 1 78 ? -4.550 1.499 -12.907 1.00 75.56 78 GLN A O 1
ATOM 610 N N . LEU A 1 79 ? -3.366 3.333 -13.422 1.00 69.75 79 LEU A N 1
ATOM 611 C CA . LEU A 1 79 ? -2.748 3.467 -12.104 1.00 69.75 79 LEU A CA 1
ATOM 612 C C . LEU A 1 79 ? -3.635 4.243 -11.116 1.00 69.75 79 LEU A C 1
ATOM 614 O O . LEU A 1 79 ? -3.209 4.510 -10.001 1.00 69.75 79 LEU A O 1
ATOM 618 N N . GLY A 1 80 ? -4.846 4.669 -11.498 1.00 61.12 80 GLY A N 1
ATOM 619 C CA . GLY A 1 80 ? -5.788 5.344 -10.591 1.00 61.12 80 GLY A CA 1
ATOM 620 C C . GLY A 1 80 ? -5.354 6.744 -10.128 1.00 61.12 80 GLY A C 1
ATOM 621 O O . GLY A 1 80 ? -5.958 7.308 -9.202 1.00 61.12 80 GLY A O 1
ATOM 622 N N . ARG A 1 81 ? -4.326 7.306 -10.778 1.00 64.75 81 ARG A N 1
ATOM 623 C CA . ARG A 1 81 ? -3.742 8.631 -10.525 1.00 64.75 81 ARG A CA 1
ATOM 624 C C . ARG A 1 81 ? -4.595 9.720 -11.190 1.00 64.75 81 ARG A C 1
ATOM 626 O O . ARG A 1 81 ? -5.148 9.509 -12.264 1.00 64.75 81 ARG A O 1
ATOM 633 N N . HIS A 1 82 ? -4.683 10.906 -10.581 1.00 41.94 82 HIS A N 1
ATOM 634 C CA . HIS A 1 82 ? -5.369 12.068 -11.179 1.00 41.94 82 HIS A CA 1
ATOM 635 C C . HIS A 1 82 ? -4.577 12.718 -12.332 1.00 41.94 82 HIS A C 1
ATOM 637 O O . HIS A 1 82 ? -5.085 13.621 -12.991 1.00 41.94 82 HIS A O 1
ATOM 643 N N . VAL A 1 83 ? -3.356 12.244 -12.602 1.00 38.28 83 VAL A N 1
ATOM 644 C CA . VAL A 1 83 ? -2.447 12.790 -13.616 1.00 38.28 83 VAL A CA 1
ATOM 645 C C . VAL A 1 83 ? -2.186 11.728 -14.690 1.00 38.28 83 VAL A C 1
ATOM 647 O O . VAL A 1 83 ? -1.719 10.633 -14.376 1.00 38.28 83 VAL A O 1
ATOM 650 N N . LYS A 1 84 ? -2.479 12.046 -15.959 1.00 38.09 84 LYS A N 1
ATOM 651 C CA . LYS A 1 84 ? -2.215 11.195 -17.138 1.00 38.09 84 LYS A CA 1
ATOM 652 C C . LYS A 1 84 ? -0.751 11.288 -17.584 1.00 38.09 84 LYS A C 1
ATOM 654 O O . LYS A 1 84 ? -0.456 11.705 -18.700 1.00 38.09 84 LYS A O 1
ATOM 659 N N . MET A 1 85 ? 0.179 10.973 -16.692 1.00 36.69 85 MET A N 1
ATOM 660 C CA . MET A 1 85 ? 1.594 10.871 -17.042 1.00 36.69 85 MET A CA 1
ATOM 661 C C . MET A 1 85 ? 2.113 9.500 -16.625 1.00 36.69 85 MET A C 1
ATOM 663 O O . MET A 1 85 ? 1.842 9.039 -15.515 1.00 36.69 85 MET A O 1
ATOM 667 N N . SER A 1 86 ? 2.830 8.842 -17.535 1.00 38.69 86 SER A N 1
ATOM 668 C CA . SER A 1 86 ? 3.621 7.649 -17.244 1.00 38.69 86 SER A CA 1
ATOM 669 C C . SER A 1 86 ? 4.831 8.096 -16.423 1.00 38.69 86 SER A C 1
ATOM 671 O O . SER A 1 86 ? 5.736 8.746 -16.944 1.00 38.69 86 SER A O 1
ATOM 673 N N . VAL A 1 87 ? 4.798 7.839 -15.113 1.00 44.25 87 VAL A N 1
ATOM 674 C CA . VAL A 1 87 ? 5.881 8.204 -14.190 1.00 44.25 87 VAL A CA 1
ATOM 675 C C . VAL A 1 87 ? 6.612 6.935 -13.774 1.00 44.25 87 VAL A C 1
ATOM 677 O O . VAL A 1 87 ? 5.991 5.994 -13.282 1.00 44.25 87 VAL A O 1
ATOM 680 N N . ASN A 1 88 ? 7.935 6.937 -13.935 1.00 43.25 88 ASN A N 1
ATOM 681 C CA . ASN A 1 88 ? 8.825 5.816 -13.610 1.00 43.25 88 ASN A CA 1
ATOM 682 C C . ASN A 1 88 ? 9.056 5.643 -12.092 1.00 43.25 88 ASN A C 1
ATOM 684 O O . ASN A 1 88 ? 9.962 4.916 -11.697 1.00 43.25 88 ASN A O 1
ATOM 688 N N . SER A 1 89 ? 8.279 6.325 -11.246 1.00 42.78 89 SER A N 1
ATOM 689 C CA . SER A 1 89 ? 8.399 6.315 -9.789 1.00 42.78 89 SER A CA 1
ATOM 690 C C . SER A 1 89 ? 7.191 5.658 -9.121 1.00 42.78 89 SER A C 1
ATOM 692 O O . SER A 1 89 ? 6.063 5.693 -9.629 1.00 42.78 89 SER A O 1
ATOM 694 N N . PHE A 1 90 ? 7.452 5.063 -7.956 1.00 46.50 90 PHE A N 1
ATOM 695 C CA . PHE A 1 90 ? 6.438 4.592 -7.026 1.00 46.50 90 PHE A CA 1
ATOM 696 C C . PHE A 1 90 ? 5.497 5.723 -6.639 1.00 46.50 90 PHE A C 1
ATOM 698 O O . PHE A 1 90 ? 5.904 6.649 -5.944 1.00 46.50 90 PHE A O 1
ATOM 705 N N . ASP A 1 91 ? 4.228 5.596 -7.018 1.00 48.44 91 ASP A N 1
ATOM 706 C CA . ASP A 1 91 ? 3.177 6.386 -6.398 1.00 48.44 91 ASP A CA 1
ATOM 707 C C . ASP A 1 91 ? 2.405 5.462 -5.462 1.00 48.44 91 ASP A C 1
ATOM 709 O O . ASP A 1 91 ? 1.737 4.506 -5.884 1.00 48.44 91 ASP A O 1
ATOM 713 N N . VAL A 1 92 ? 2.513 5.756 -4.167 1.00 44.19 92 VAL A N 1
ATOM 714 C CA . VAL A 1 92 ? 1.554 5.266 -3.185 1.00 44.19 92 VAL A CA 1
ATOM 715 C C . VAL A 1 92 ? 0.227 5.898 -3.575 1.00 44.19 92 VAL A C 1
ATOM 717 O O . VAL A 1 92 ? 0.069 7.116 -3.458 1.00 44.19 92 VAL A O 1
ATOM 720 N N . ILE A 1 93 ? -0.737 5.103 -4.043 1.00 46.78 93 ILE A N 1
ATOM 721 C CA . ILE A 1 93 ? -2.099 5.600 -4.221 1.00 46.78 93 ILE A CA 1
ATOM 722 C C . ILE A 1 93 ? -2.686 5.739 -2.816 1.00 46.78 93 ILE A C 1
ATOM 724 O O . ILE A 1 93 ? -3.484 4.926 -2.354 1.00 46.78 93 ILE A O 1
ATOM 728 N N . ASN A 1 94 ? -2.298 6.797 -2.112 1.00 41.72 94 ASN A N 1
ATOM 729 C CA . ASN A 1 94 ? -3.000 7.272 -0.936 1.00 41.72 94 ASN A CA 1
ATOM 730 C C . ASN A 1 94 ? -4.313 7.917 -1.393 1.00 41.72 94 ASN A C 1
ATOM 732 O O . ASN A 1 94 ? -4.539 9.106 -1.192 1.00 41.72 94 ASN A O 1
ATOM 736 N N . LYS A 1 95 ? -5.249 7.134 -1.940 1.00 43.94 95 LYS A N 1
ATOM 737 C CA . LYS A 1 95 ? -6.654 7.564 -2.032 1.00 43.94 95 LYS A CA 1
ATOM 738 C C . LYS A 1 95 ? -7.403 7.346 -0.717 1.00 43.94 95 LYS A C 1
ATOM 740 O O . LYS A 1 95 ? -8.549 6.919 -0.686 1.00 43.94 95 LYS A O 1
ATOM 745 N N . LEU A 1 96 ? -6.740 7.708 0.377 1.00 40.12 96 LEU A N 1
ATOM 746 C CA . LEU A 1 96 ? -7.373 8.121 1.627 1.00 40.12 96 LEU A CA 1
ATOM 747 C C . LEU A 1 96 ? -6.880 9.515 2.076 1.00 40.12 96 LEU A C 1
ATOM 749 O O . LEU A 1 96 ? -7.300 9.974 3.130 1.00 40.12 96 LEU A O 1
ATOM 753 N N . GLY A 1 97 ? -5.999 10.181 1.307 1.00 35.06 97 GLY A N 1
ATOM 754 C CA . GLY A 1 97 ? -5.295 11.396 1.744 1.00 35.06 97 GLY A CA 1
ATOM 755 C C . GLY A 1 97 ? -5.759 12.730 1.148 1.00 35.06 97 GLY A C 1
ATOM 756 O O . GLY A 1 97 ? -5.505 13.758 1.761 1.00 35.06 97 GLY A O 1
ATOM 757 N N . GLU A 1 98 ? -6.453 12.749 0.006 1.00 38.00 98 GLU A N 1
ATOM 758 C CA . GLU A 1 98 ? -6.965 14.006 -0.594 1.00 38.00 98 GLU A CA 1
ATOM 759 C C . GLU A 1 98 ? -8.498 14.056 -0.716 1.00 38.00 98 GLU A C 1
ATOM 761 O O . GLU A 1 98 ? -9.081 15.104 -0.983 1.00 38.00 98 GLU A O 1
ATOM 766 N N . GLY A 1 99 ? -9.179 12.938 -0.459 1.00 40.19 99 GLY A N 1
ATOM 767 C CA . GLY A 1 99 ? -10.633 12.887 -0.330 1.00 40.19 99 GLY A CA 1
ATOM 768 C C . GLY A 1 99 ? -11.000 12.916 1.143 1.00 40.19 99 GLY A C 1
ATOM 769 O O . GLY A 1 99 ? -10.971 11.869 1.786 1.00 40.19 99 GLY A O 1
ATOM 770 N N . GLY A 1 100 ? -11.314 14.107 1.659 1.00 49.31 100 GLY A N 1
ATOM 771 C CA . GLY A 1 100 ? -11.625 14.333 3.070 1.00 49.31 100 GLY A CA 1
ATOM 772 C C . GLY A 1 100 ? -12.642 13.347 3.653 1.00 49.31 100 GLY A C 1
ATOM 773 O O . GLY A 1 100 ? -13.415 12.714 2.935 1.00 49.31 100 GLY A O 1
ATOM 774 N N . TYR A 1 101 ? -12.665 13.253 4.975 1.00 48.81 101 TYR A N 1
ATOM 775 C CA . TYR A 1 101 ? -13.418 12.355 5.845 1.00 48.81 101 TYR A CA 1
ATOM 776 C C . TYR A 1 101 ? -14.851 12.071 5.362 1.00 48.81 101 TYR A C 1
ATOM 778 O O . TYR A 1 101 ? -15.318 10.934 5.437 1.00 48.81 101 TYR A O 1
ATOM 786 N N . GLY A 1 102 ? -15.521 13.072 4.779 1.00 51.84 102 GLY A N 1
ATOM 787 C CA . GLY A 1 102 ? -16.872 12.955 4.220 1.00 51.84 102 GLY A CA 1
ATOM 788 C C . GLY A 1 102 ? -17.003 12.177 2.900 1.00 51.84 102 GLY A C 1
ATOM 789 O O . GLY A 1 102 ? -18.090 11.687 2.589 1.00 51.84 102 GLY A O 1
ATOM 790 N N . GLN A 1 103 ? -15.940 12.018 2.108 1.00 57.56 103 GLN A N 1
ATOM 791 C CA . GLN A 1 103 ? -15.993 11.265 0.850 1.00 57.56 103 GLN A CA 1
ATOM 792 C C . GLN A 1 103 ? -15.859 9.761 1.070 1.00 57.56 103 GLN A C 1
ATOM 794 O O . GLN A 1 103 ? -16.579 9.008 0.420 1.00 57.56 103 GLN A O 1
ATOM 799 N N . SER A 1 104 ? -15.028 9.330 2.020 1.00 64.00 104 SER A N 1
ATOM 800 C CA . SER A 1 104 ? -14.716 7.908 2.235 1.00 64.00 104 SER A CA 1
ATOM 801 C C . SER A 1 104 ? -15.613 7.220 3.272 1.00 64.00 104 SER A C 1
ATOM 803 O O . SER A 1 104 ? -15.777 5.999 3.231 1.00 64.00 104 SER A O 1
ATOM 805 N N . PHE A 1 105 ? -16.211 7.982 4.193 1.00 75.88 105 PHE A N 1
ATOM 806 C CA . PHE A 1 105 ? -16.963 7.440 5.325 1.00 75.88 105 PHE A CA 1
ATOM 807 C C . PHE A 1 105 ? -18.349 8.062 5.461 1.00 75.88 105 PHE A C 1
ATOM 809 O O . PHE A 1 105 ? -18.519 9.267 5.292 1.00 75.88 105 PHE A O 1
ATOM 816 N N . ASP A 1 106 ? -19.321 7.233 5.834 1.00 79.31 106 ASP A N 1
ATOM 817 C CA . ASP A 1 106 ? -20.595 7.695 6.376 1.00 79.31 106 ASP A CA 1
ATOM 818 C C . ASP A 1 106 ? -20.461 7.807 7.894 1.00 79.31 106 ASP A C 1
ATOM 820 O O . ASP A 1 106 ? -20.165 6.822 8.580 1.00 79.31 106 ASP A O 1
ATOM 824 N N . VAL A 1 107 ? -20.677 9.001 8.440 1.00 83.94 107 VAL A N 1
ATOM 825 C CA . VAL A 1 107 ? -20.704 9.200 9.893 1.00 83.94 107 VAL A CA 1
ATOM 826 C C . VAL A 1 107 ? -22.034 8.690 10.424 1.00 83.94 107 VAL A C 1
ATOM 828 O O . VAL A 1 107 ? -23.086 9.166 10.010 1.00 83.94 107 VAL A O 1
ATOM 831 N N . ILE A 1 108 ? -21.989 7.722 11.337 1.00 86.81 108 ILE A N 1
ATOM 832 C CA . ILE A 1 108 ? -23.193 7.086 11.877 1.00 86.81 108 ILE A CA 1
ATOM 833 C C . ILE A 1 108 ? -23.649 7.815 13.133 1.00 86.81 108 ILE A C 1
ATOM 835 O O . ILE A 1 108 ? -24.749 8.352 13.183 1.00 86.81 108 ILE A O 1
ATOM 839 N N . ASN A 1 109 ? -22.791 7.854 14.150 1.00 84.56 109 ASN A N 1
ATOM 840 C CA . ASN A 1 109 ? -23.071 8.537 15.405 1.00 84.56 109 ASN A CA 1
ATOM 841 C C . ASN A 1 109 ? -21.772 8.852 16.148 1.00 84.56 109 ASN A C 1
ATOM 843 O O . ASN A 1 109 ? -20.737 8.222 15.933 1.00 84.56 109 ASN A O 1
ATOM 847 N N . LYS A 1 110 ? -21.823 9.821 17.058 1.00 88.69 110 LYS A N 1
ATOM 848 C CA . LYS A 1 110 ? -20.727 10.080 17.993 1.00 88.69 110 LYS A CA 1
ATOM 849 C C . LYS A 1 110 ? -20.705 8.980 19.062 1.00 88.69 110 LYS A C 1
ATOM 851 O O . LYS A 1 110 ? -21.754 8.617 19.587 1.00 88.69 110 LYS A O 1
ATOM 856 N N . LEU A 1 111 ? -19.523 8.437 19.343 1.00 85.25 111 LEU A N 1
ATOM 857 C CA . LEU A 1 111 ? -19.275 7.428 20.380 1.00 85.25 111 LEU A CA 1
ATOM 858 C C . LEU A 1 111 ? -18.782 8.051 21.689 1.00 85.25 111 LEU A C 1
ATOM 860 O O . LEU A 1 111 ? -19.004 7.480 22.749 1.00 85.25 111 LEU A O 1
ATOM 864 N N . GLY A 1 112 ? -18.112 9.206 21.632 1.00 83.62 112 GLY A N 1
ATOM 865 C CA . GLY A 1 112 ? -17.626 9.881 22.833 1.00 83.62 112 GLY A CA 1
ATOM 866 C C . GLY A 1 112 ? -16.906 11.197 22.559 1.00 83.62 112 GLY A C 1
ATOM 867 O O . GLY A 1 112 ? -16.594 11.540 21.417 1.00 83.62 112 GLY A O 1
ATOM 868 N N . GLU A 1 113 ? -16.646 11.941 23.626 1.00 88.06 113 GLU A N 1
ATOM 869 C CA . GLU A 1 113 ? -15.868 13.179 23.638 1.00 88.06 113 GLU A CA 1
ATOM 870 C C . GLU A 1 113 ? -15.065 13.257 24.929 1.00 88.06 113 GLU A C 1
ATOM 872 O O . GLU A 1 113 ? -15.551 12.877 25.990 1.00 88.06 113 GLU A O 1
ATOM 877 N N . GLY A 1 114 ? -13.833 13.741 24.830 1.00 78.50 114 GLY A N 1
ATOM 878 C CA . GLY A 1 114 ? -12.993 14.040 25.980 1.00 78.50 114 GLY A CA 1
ATOM 879 C C . GLY A 1 114 ? -12.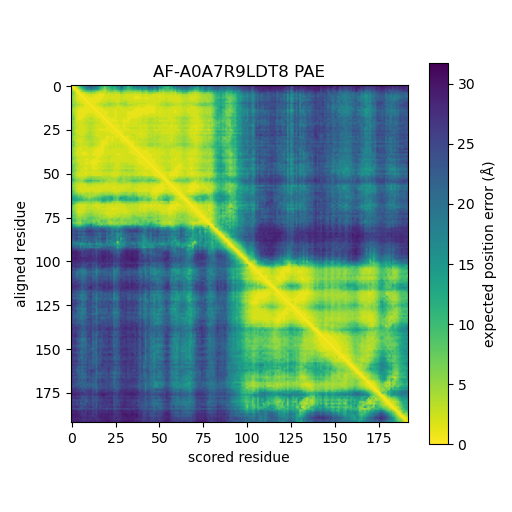026 15.174 25.662 1.00 78.50 114 GLY A C 1
ATOM 880 O O . GLY A 1 114 ? -12.010 15.690 24.545 1.00 78.50 114 GLY A O 1
ATOM 881 N N . GLY A 1 115 ? -11.167 15.525 26.623 1.00 72.00 115 GLY A N 1
ATOM 882 C CA . GLY A 1 115 ? -10.219 16.642 26.480 1.00 72.00 115 GLY A CA 1
ATOM 883 C C . GLY A 1 115 ? -9.256 16.528 25.288 1.00 72.00 115 GLY A C 1
ATOM 884 O O . GLY A 1 115 ? -8.716 17.527 24.834 1.00 72.00 115 GLY A O 1
ATOM 885 N N . TYR A 1 116 ? -9.085 15.322 24.739 1.00 69.56 116 TYR A N 1
ATOM 886 C CA . TYR A 1 116 ? -8.193 15.038 23.611 1.00 69.56 116 TYR A CA 1
ATOM 887 C C . TYR A 1 116 ? -8.923 14.848 22.272 1.00 69.56 116 TYR A C 1
ATOM 889 O O . TYR A 1 116 ? -8.305 14.398 21.306 1.00 69.56 116 TYR A O 1
ATOM 897 N N . GLY A 1 117 ? -10.231 15.116 22.196 1.00 79.62 117 GLY A N 1
ATOM 898 C CA . GLY A 1 117 ? -10.993 15.067 20.947 1.00 79.62 117 GLY A CA 1
ATOM 899 C C . GLY A 1 117 ? -12.286 14.256 21.004 1.00 79.62 117 GLY A C 1
ATOM 900 O O . GLY A 1 117 ? -12.770 13.858 22.063 1.00 79.62 117 GLY A O 1
ATOM 901 N N . GLN A 1 118 ? -12.852 14.010 19.826 1.00 82.50 118 GLN A N 1
ATOM 902 C CA . GLN A 1 118 ? -14.164 13.389 19.636 1.00 82.50 118 GLN A CA 1
ATOM 903 C C . GLN A 1 118 ? -14.018 12.047 18.918 1.00 82.50 118 GLN A C 1
ATOM 905 O O . GLN A 1 118 ? -13.180 11.912 18.036 1.00 82.50 118 GLN A O 1
ATOM 910 N N . VAL A 1 119 ? -14.824 11.048 19.269 1.00 83.75 119 VAL A N 1
ATOM 911 C CA . VAL A 1 119 ? -14.814 9.723 18.632 1.00 83.75 119 VAL A CA 1
ATOM 912 C C . VAL A 1 119 ? -16.156 9.477 17.959 1.00 83.75 119 VAL A C 1
ATOM 914 O O . VAL A 1 119 ? -17.200 9.699 18.567 1.00 83.75 119 VAL A O 1
ATOM 917 N N . TYR A 1 120 ? -16.136 8.989 16.722 1.00 84.44 120 TYR A N 1
ATOM 918 C CA . TYR A 1 120 ? -17.316 8.715 15.906 1.00 84.44 120 TYR A CA 1
ATOM 919 C C . TYR A 1 120 ? -17.335 7.265 15.441 1.00 84.44 120 TYR A C 1
ATOM 921 O O . TYR A 1 120 ? -16.308 6.732 15.033 1.00 84.44 120 TYR A O 1
ATOM 929 N N . LYS A 1 121 ? -18.513 6.642 15.441 1.00 85.38 121 LYS A N 1
ATOM 930 C CA . LYS A 1 121 ? -18.776 5.428 14.674 1.00 85.38 121 LYS A CA 1
ATOM 931 C C . LYS A 1 121 ? -18.993 5.850 13.234 1.00 85.38 121 LYS A C 1
ATOM 933 O O . LYS A 1 121 ? -19.837 6.701 12.947 1.00 85.38 121 LYS A O 1
ATOM 938 N N . VAL A 1 122 ? -18.245 5.240 12.335 1.00 83.38 122 VAL A N 1
ATOM 939 C CA . VAL A 1 122 ? -18.350 5.484 10.903 1.00 83.38 122 VAL A CA 1
ATOM 940 C C . VAL A 1 122 ? -18.526 4.172 10.163 1.00 83.38 122 VAL A C 1
ATOM 942 O O . VAL A 1 122 ? -18.103 3.119 10.640 1.00 83.38 122 VAL A O 1
ATOM 945 N N . ARG A 1 123 ? -19.122 4.237 8.980 1.00 80.25 123 ARG A N 1
ATOM 946 C CA . ARG A 1 123 ? -19.180 3.132 8.030 1.00 80.25 123 ARG A CA 1
ATOM 947 C C . ARG A 1 123 ? -18.300 3.476 6.846 1.00 80.25 123 ARG A C 1
ATOM 949 O O . ARG A 1 123 ? -18.422 4.556 6.276 1.00 80.25 123 ARG A O 1
ATOM 956 N N . TYR A 1 124 ? -17.388 2.582 6.497 1.00 74.75 124 TYR A N 1
ATOM 957 C CA . TYR A 1 124 ? -16.564 2.775 5.315 1.00 74.75 124 TYR A CA 1
ATOM 958 C C . TYR A 1 124 ? -17.392 2.488 4.066 1.00 74.75 124 TYR A C 1
ATOM 960 O O . TYR A 1 124 ? -18.013 1.428 3.972 1.00 74.75 124 TYR A O 1
ATOM 968 N N . LYS A 1 125 ? -17.428 3.431 3.121 1.00 73.06 125 LYS A N 1
ATOM 969 C CA . LYS A 1 125 ? -18.370 3.359 1.997 1.00 73.06 125 LYS A CA 1
ATOM 970 C C . LYS A 1 125 ? -18.103 2.187 1.054 1.00 73.06 125 LYS A C 1
ATOM 972 O O . LYS A 1 125 ? -19.055 1.653 0.503 1.00 73.06 125 LYS A O 1
ATOM 977 N N . CYS A 1 126 ? -16.848 1.763 0.877 1.00 61.28 126 CYS A N 1
ATOM 978 C CA . CYS A 1 126 ? -16.532 0.738 -0.125 1.00 61.28 126 CYS A CA 1
ATOM 979 C C . CYS A 1 126 ? -16.798 -0.705 0.332 1.00 61.28 126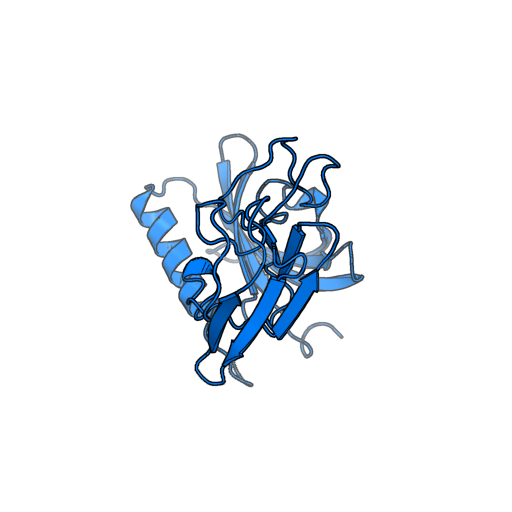 CYS A C 1
ATOM 981 O O . CYS A 1 126 ? -17.077 -1.554 -0.506 1.00 61.28 126 CYS A O 1
ATOM 983 N N . ASN A 1 127 ? -16.706 -1.000 1.634 1.00 68.12 127 ASN A N 1
ATOM 984 C CA . ASN A 1 127 ? -16.882 -2.361 2.161 1.00 68.12 127 ASN A CA 1
ATOM 985 C C . ASN A 1 127 ? -17.993 -2.469 3.217 1.00 68.12 127 ASN A C 1
ATOM 987 O O . ASN A 1 127 ? -18.182 -3.532 3.802 1.00 68.12 127 ASN A O 1
ATOM 991 N N . HIS A 1 128 ? -18.689 -1.363 3.495 1.00 73.00 128 HIS A N 1
ATOM 992 C CA . HIS A 1 128 ? -19.754 -1.242 4.491 1.00 73.00 128 HIS A CA 1
ATOM 993 C C . HIS A 1 128 ? -19.371 -1.633 5.928 1.00 73.00 128 HIS A C 1
ATOM 995 O O . HIS A 1 128 ? -20.244 -1.769 6.784 1.00 73.00 128 HIS A O 1
ATOM 1001 N N . GLN A 1 129 ? -18.080 -1.769 6.235 1.00 73.62 129 GLN A N 1
ATOM 1002 C CA . GLN A 1 129 ? -17.619 -2.144 7.565 1.00 73.62 129 GLN A CA 1
ATOM 1003 C C . GLN A 1 129 ? -17.587 -0.937 8.505 1.00 73.62 129 GLN A C 1
ATOM 1005 O O . GLN A 1 129 ? -17.287 0.191 8.099 1.00 73.62 129 GLN A O 1
ATOM 1010 N N . PHE A 1 130 ? -17.881 -1.180 9.782 1.00 78.94 130 PHE A N 1
ATOM 1011 C CA . PHE A 1 130 ? -17.859 -0.148 10.809 1.00 78.94 130 PHE A CA 1
ATOM 1012 C C . PHE A 1 130 ? -16.472 0.038 11.423 1.00 78.94 130 PHE A C 1
ATOM 1014 O O . PHE A 1 130 ? -15.736 -0.921 11.666 1.00 78.94 130 PHE A O 1
ATOM 1021 N N . TYR A 1 131 ? -16.149 1.295 11.709 1.00 79.56 131 TYR A N 1
ATOM 1022 C CA . TYR A 1 131 ? -14.913 1.716 12.355 1.00 79.56 131 TYR A CA 1
ATOM 1023 C C . TYR A 1 131 ? -15.207 2.800 13.386 1.00 79.56 131 TYR A C 1
ATOM 1025 O O . TYR A 1 131 ? -16.230 3.482 13.310 1.00 79.56 131 TYR A O 1
ATOM 1033 N N . ALA A 1 132 ? -14.297 2.973 14.341 1.00 81.94 132 ALA A N 1
ATOM 1034 C CA . ALA A 1 132 ? -14.295 4.154 15.189 1.00 81.94 132 ALA A CA 1
ATOM 1035 C C . ALA A 1 132 ? -13.241 5.122 14.647 1.00 81.94 132 ALA A C 1
ATOM 1037 O O . ALA A 1 132 ? -12.095 4.722 14.441 1.00 81.94 132 ALA A O 1
ATOM 1038 N N . ILE A 1 133 ? -13.625 6.373 14.395 1.00 82.00 133 ILE A N 1
ATOM 1039 C CA . ILE A 1 133 ? -12.691 7.436 14.042 1.00 82.00 133 ILE A CA 1
ATOM 1040 C C . ILE A 1 133 ? -12.560 8.421 15.194 1.00 82.00 133 ILE A C 1
ATOM 1042 O O . ILE A 1 133 ? -13.553 9.014 15.609 1.00 82.00 133 ILE A O 1
ATOM 1046 N N . LYS A 1 134 ? -11.337 8.618 15.697 1.00 82.56 134 LYS A N 1
ATOM 1047 C CA . LYS A 1 134 ? -11.040 9.685 16.662 1.00 82.56 134 LYS A CA 1
ATOM 1048 C C . LYS A 1 134 ? -10.559 10.923 15.914 1.00 82.56 134 LYS A C 1
ATOM 1050 O O . LYS A 1 134 ? -9.637 10.833 15.115 1.00 82.56 134 LYS A O 1
ATOM 1055 N N . LYS A 1 135 ? -11.186 12.059 16.191 1.00 81.31 135 LYS A N 1
ATOM 1056 C CA . LYS A 1 135 ? -10.923 13.382 15.640 1.00 81.31 135 LYS A CA 1
ATOM 1057 C C . LYS A 1 135 ? -10.272 14.250 16.709 1.00 81.31 135 LYS A C 1
ATOM 1059 O O . LYS A 1 135 ? -10.870 14.492 17.758 1.00 81.31 135 LYS A O 1
ATOM 1064 N N . CYS A 1 136 ? -9.078 14.745 16.423 1.00 79.69 136 CYS A N 1
ATOM 1065 C CA . CYS A 1 136 ? -8.309 15.623 17.297 1.00 79.69 136 CYS A CA 1
ATOM 1066 C C . CYS A 1 136 ? -8.078 16.963 16.592 1.00 79.69 136 CYS A C 1
ATOM 1068 O O . CYS A 1 136 ? -7.675 16.990 15.429 1.00 79.69 136 CYS A O 1
ATOM 1070 N N . LEU A 1 137 ? -8.335 18.074 17.282 1.00 77.75 137 LEU A N 1
ATOM 1071 C CA . LEU A 1 137 ? -7.964 19.401 16.791 1.00 77.75 137 LEU A CA 1
ATOM 1072 C C . LEU A 1 137 ? -6.462 19.598 17.007 1.00 77.75 137 LEU A C 1
ATOM 1074 O O . LEU A 1 137 ? -5.968 19.344 18.101 1.00 77.75 137 LEU A O 1
ATOM 1078 N N . LEU A 1 138 ? -5.751 20.050 15.973 1.00 72.81 138 LEU A N 1
ATOM 1079 C CA . LEU A 1 138 ? -4.310 20.329 16.031 1.00 72.81 138 LEU A CA 1
ATOM 1080 C C . LEU A 1 138 ? -4.006 21.838 16.095 1.00 72.81 138 LEU A C 1
ATOM 1082 O O . LEU A 1 138 ? -2.909 22.272 15.744 1.00 72.81 138 LEU A O 1
ATOM 1086 N N . ASN A 1 139 ? -4.983 22.655 16.488 1.00 71.62 139 ASN A N 1
ATOM 1087 C CA . ASN A 1 139 ? -4.827 24.108 16.528 1.00 71.62 139 ASN A CA 1
ATOM 1088 C C . ASN A 1 139 ? -3.727 24.518 17.512 1.00 71.62 139 ASN A C 1
ATOM 1090 O O . ASN A 1 139 ? -3.679 24.019 18.632 1.00 71.62 139 ASN A O 1
ATOM 1094 N N . GLY A 1 140 ? -2.871 25.453 17.094 1.00 70.12 140 GLY A N 1
ATOM 1095 C CA . GLY A 1 140 ? -1.798 25.993 17.933 1.00 70.12 140 GLY A CA 1
ATOM 1096 C C . GLY A 1 140 ? -0.550 25.113 18.052 1.00 70.12 140 GLY A C 1
ATOM 1097 O O . GLY A 1 140 ? 0.395 25.532 18.709 1.00 70.12 140 GLY A O 1
ATOM 1098 N N . LEU A 1 141 ? -0.513 23.941 17.408 1.00 75.06 141 LEU A N 1
ATOM 1099 C CA . LEU A 1 141 ? 0.682 23.096 17.354 1.00 75.06 141 LEU A CA 1
ATOM 1100 C C . LEU A 1 141 ? 1.618 23.525 16.220 1.00 75.06 141 LEU A C 1
ATOM 1102 O O . LEU A 1 141 ? 1.183 23.802 15.098 1.00 75.06 141 LEU A O 1
ATOM 1106 N N . THR A 1 142 ? 2.916 23.512 16.502 1.00 80.81 142 THR A N 1
ATOM 1107 C CA . THR A 1 142 ? 3.982 23.674 15.509 1.00 80.81 142 THR A CA 1
ATOM 1108 C C . THR A 1 142 ? 4.025 22.483 14.547 1.00 80.81 142 THR A C 1
ATOM 1110 O O . THR A 1 142 ? 3.602 21.375 14.878 1.00 80.81 142 THR A O 1
ATOM 1113 N N . GLU A 1 143 ? 4.598 22.664 13.354 1.00 74.12 143 GLU A N 1
ATOM 1114 C CA . GLU A 1 143 ? 4.765 21.565 12.385 1.00 74.12 143 GLU A CA 1
ATOM 1115 C C . GLU A 1 143 ? 5.567 20.386 12.961 1.00 74.12 143 GLU A C 1
ATOM 1117 O O . GLU A 1 143 ? 5.252 19.225 12.703 1.00 74.12 143 GLU A O 1
ATOM 1122 N N . LYS A 1 144 ? 6.549 20.666 13.828 1.00 75.69 144 LYS A N 1
ATOM 1123 C CA . LYS A 1 144 ? 7.315 19.629 14.532 1.00 75.69 144 LYS A CA 1
ATOM 1124 C C . LYS A 1 144 ? 6.431 18.810 15.476 1.00 75.69 144 LYS A C 1
ATOM 1126 O O . LYS A 1 144 ? 6.557 17.591 15.526 1.00 75.69 144 LYS A O 1
ATOM 1131 N N . GLU A 1 145 ? 5.523 19.453 16.204 1.00 76.00 145 GLU A N 1
ATOM 1132 C CA . GLU A 1 145 ? 4.584 18.764 17.094 1.00 76.00 145 GLU A CA 1
ATOM 1133 C C . GLU A 1 145 ? 3.560 17.947 16.307 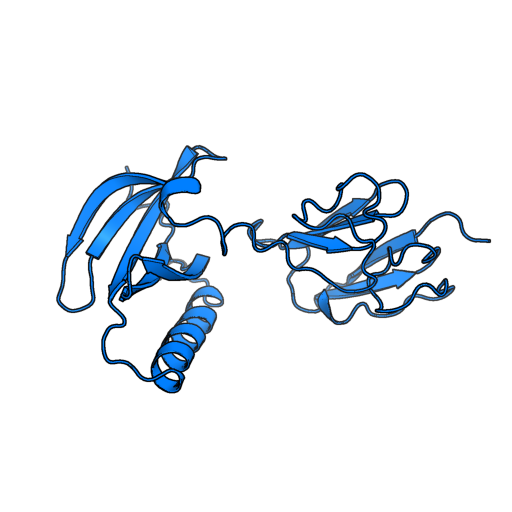1.00 76.00 145 GLU A C 1
ATOM 1135 O O . GLU A 1 145 ? 3.336 16.785 16.638 1.00 76.00 145 GLU A O 1
ATOM 1140 N N . LYS A 1 146 ? 3.012 18.489 15.212 1.00 70.81 146 LYS A N 1
ATOM 1141 C CA . LYS A 1 146 ? 2.134 17.726 14.307 1.00 70.81 146 LYS A CA 1
ATOM 1142 C C . LYS A 1 146 ? 2.841 16.475 13.779 1.00 70.81 146 LYS A C 1
ATOM 1144 O O . LYS A 1 146 ? 2.263 15.386 13.785 1.00 70.81 146 LYS A O 1
ATOM 1149 N N . GLN A 1 147 ? 4.109 16.607 13.387 1.00 68.50 147 GLN A N 1
ATOM 1150 C CA . GLN A 1 147 ? 4.915 15.485 12.913 1.00 68.50 147 GLN A CA 1
ATOM 1151 C C . GLN A 1 147 ? 5.203 14.459 14.017 1.00 68.50 147 GLN A C 1
ATOM 1153 O O . GLN A 1 147 ? 5.144 13.257 13.759 1.00 68.50 147 GLN A O 1
ATOM 1158 N N . ASN A 1 148 ? 5.470 14.903 15.248 1.00 73.69 148 ASN A N 1
ATOM 1159 C CA . ASN A 1 148 ? 5.660 14.008 16.389 1.00 73.69 148 ASN A CA 1
ATOM 1160 C C . ASN A 1 148 ? 4.407 13.179 16.664 1.00 73.69 148 ASN A C 1
ATOM 1162 O O . ASN A 1 148 ? 4.515 11.971 16.840 1.00 73.69 148 ASN A O 1
ATOM 1166 N N . VAL A 1 149 ? 3.225 13.792 16.613 1.00 72.25 149 VAL A N 1
ATOM 1167 C CA . VAL A 1 149 ? 1.954 13.085 16.809 1.00 72.25 149 VAL A CA 1
ATOM 1168 C C . VAL A 1 149 ? 1.696 12.074 15.679 1.00 72.25 149 VAL A C 1
ATOM 1170 O O . VAL A 1 149 ? 1.251 10.949 15.921 1.00 72.25 149 VAL A O 1
ATOM 1173 N N . LEU A 1 150 ? 2.045 12.407 14.432 1.00 67.62 150 LEU A N 1
ATOM 1174 C CA . LEU A 1 150 ? 2.002 11.445 13.324 1.00 67.62 150 LEU A CA 1
ATOM 1175 C C . LEU A 1 150 ? 2.991 10.279 13.512 1.00 67.62 150 LEU A C 1
ATOM 1177 O O . LEU A 1 150 ? 2.669 9.139 13.183 1.00 67.62 150 LEU A O 1
ATOM 1181 N N . ASN A 1 151 ? 4.185 10.533 14.048 1.00 66.81 151 ASN A N 1
ATOM 1182 C CA . ASN A 1 151 ? 5.201 9.501 14.295 1.00 66.81 151 ASN A CA 1
ATOM 1183 C C . ASN A 1 151 ? 4.824 8.590 15.480 1.00 66.81 151 ASN A C 1
ATOM 1185 O O . ASN A 1 151 ? 4.916 7.365 15.353 1.00 66.81 151 ASN A O 1
ATOM 1189 N N . GLU A 1 152 ? 4.306 9.199 16.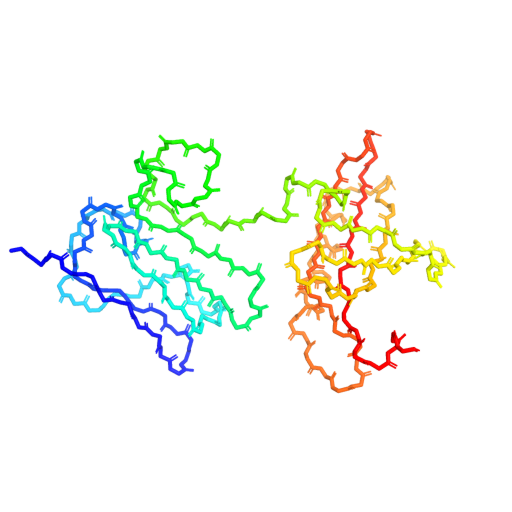559 1.00 67.94 152 GLU A N 1
ATOM 1190 C CA . GLU A 1 152 ? 3.392 8.650 17.579 1.00 67.94 152 GLU A CA 1
ATOM 1191 C C . GLU A 1 152 ? 2.705 7.370 17.126 1.00 67.94 152 GLU A C 1
ATOM 1193 O O . GLU A 1 152 ? 2.777 6.260 17.649 1.00 6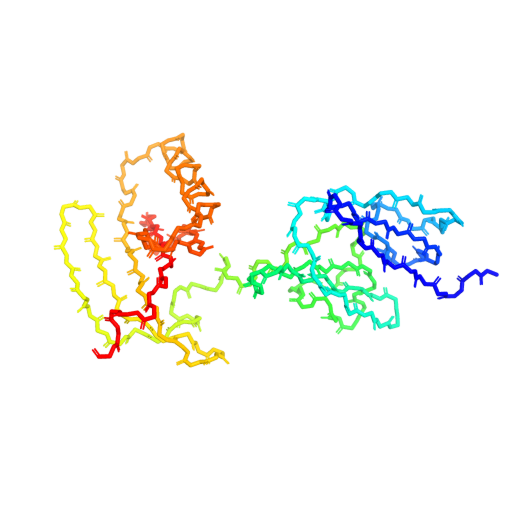7.94 152 GLU A O 1
ATOM 1198 N N . THR A 1 153 ? 1.997 7.568 16.049 1.00 66.56 153 THR A N 1
ATOM 1199 C CA . THR A 1 153 ? 0.822 6.785 15.777 1.00 66.56 153 THR A CA 1
ATOM 1200 C C . THR A 1 153 ? 0.957 5.919 14.560 1.00 66.56 153 THR A C 1
ATOM 1202 O O . THR A 1 153 ? 0.385 4.835 14.529 1.00 66.56 153 THR A O 1
ATOM 1205 N N . LYS A 1 154 ? 1.853 6.294 13.646 1.00 65.69 154 LYS A N 1
ATOM 1206 C CA . LYS A 1 154 ? 2.535 5.318 12.800 1.00 65.69 154 LYS A CA 1
ATOM 1207 C C . LYS A 1 154 ? 3.150 4.193 13.638 1.00 65.69 154 LYS A C 1
ATOM 1209 O O . LYS A 1 154 ? 3.130 3.050 13.194 1.00 65.69 154 LYS A O 1
ATOM 1214 N N . SER A 1 155 ? 3.646 4.480 14.846 1.00 67.56 155 SER A N 1
ATOM 1215 C CA . SER A 1 155 ? 4.163 3.437 15.745 1.00 67.56 155 SER A CA 1
ATOM 1216 C C . SER A 1 155 ? 3.043 2.561 16.318 1.00 67.56 155 SER A C 1
ATOM 1218 O O . SER A 1 155 ? 3.179 1.341 16.335 1.00 67.56 155 SER A O 1
ATOM 1220 N N . LEU A 1 156 ? 1.899 3.149 16.689 1.00 65.31 156 LEU A N 1
ATOM 1221 C CA . LEU A 1 156 ? 0.725 2.397 17.161 1.00 65.31 156 LEU A CA 1
ATOM 1222 C C . LEU A 1 156 ? 0.108 1.490 16.086 1.00 65.31 156 LEU A C 1
ATOM 1224 O O . LEU A 1 156 ? -0.368 0.406 16.409 1.00 65.31 156 LEU A O 1
ATOM 1228 N N . VAL A 1 157 ? 0.145 1.891 14.811 1.00 62.94 157 VAL A N 1
ATOM 1229 C CA . VAL A 1 157 ? -0.334 1.056 13.692 1.00 62.94 157 VAL A CA 1
ATOM 1230 C C . VAL A 1 157 ? 0.482 -0.234 13.558 1.00 62.94 157 VAL A C 1
ATOM 1232 O O . VAL A 1 157 ? -0.065 -1.275 13.203 1.00 62.94 157 VAL A O 1
ATOM 1235 N N . LYS A 1 158 ? 1.776 -0.200 13.894 1.00 63.00 158 LYS A N 1
ATOM 1236 C CA . LYS A 1 158 ? 2.659 -1.375 13.827 1.00 63.00 158 LYS A CA 1
ATOM 1237 C C . LYS A 1 158 ? 2.415 -2.380 14.955 1.00 63.00 158 LYS A C 1
ATOM 1239 O O . LYS A 1 158 ? 2.867 -3.519 14.858 1.00 63.00 158 LYS A O 1
ATOM 1244 N N . PHE A 1 159 ? 1.731 -1.984 16.028 1.00 62.41 159 PHE A N 1
ATOM 1245 C CA . PHE A 1 159 ? 1.534 -2.837 17.193 1.00 62.41 159 PHE A CA 1
ATOM 1246 C C . PHE A 1 159 ? 0.260 -3.672 17.041 1.00 62.41 159 PHE A C 1
ATOM 1248 O O . P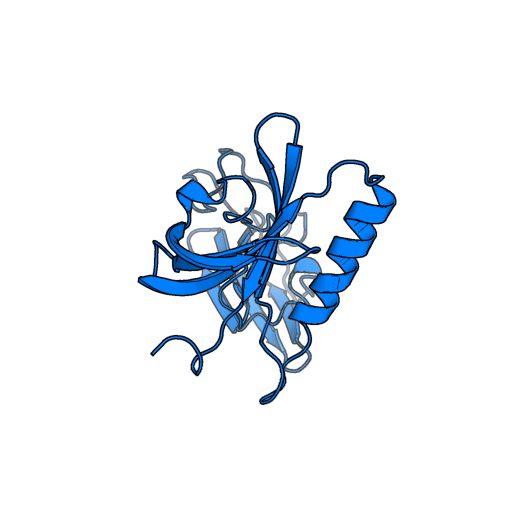HE A 1 159 ? -0.836 -3.119 17.016 1.00 62.41 159 PHE A O 1
ATOM 1255 N N . ARG A 1 160 ? 0.402 -5.003 16.964 1.00 59.09 160 ARG A N 1
ATOM 1256 C CA . ARG A 1 160 ? -0.720 -5.955 16.952 1.00 59.09 160 ARG A CA 1
ATOM 1257 C C . ARG A 1 160 ? -0.769 -6.715 18.274 1.00 59.09 160 ARG A C 1
ATOM 1259 O O . ARG A 1 160 ? 0.166 -7.432 18.616 1.00 59.09 160 ARG A O 1
ATOM 1266 N N . SER A 1 161 ? -1.866 -6.584 19.016 1.00 67.31 161 SER A N 1
ATOM 1267 C CA . SER A 1 161 ? -2.102 -7.345 20.248 1.00 67.31 161 SER A CA 1
ATOM 1268 C C . SER A 1 161 ? -3.580 -7.671 20.403 1.00 67.31 161 SER A C 1
ATOM 1270 O O . SER A 1 161 ? -4.442 -6.859 20.085 1.00 67.31 161 SER A O 1
ATOM 1272 N N . LYS A 1 162 ? -3.879 -8.855 20.948 1.00 65.06 162 LYS A N 1
ATOM 1273 C CA . LYS A 1 162 ? -5.251 -9.296 21.247 1.00 65.06 162 LYS A CA 1
ATOM 1274 C C . LYS A 1 162 ? -5.956 -8.397 22.277 1.00 65.06 162 LYS A C 1
ATOM 1276 O O . LYS A 1 162 ? -7.181 -8.380 22.322 1.00 65.06 162 LYS A O 1
ATOM 1281 N N . PHE A 1 163 ? -5.198 -7.664 23.094 1.00 71.88 163 PHE A N 1
ATOM 1282 C CA . PHE A 1 163 ? -5.720 -6.851 24.200 1.00 71.88 163 PHE A CA 1
ATOM 1283 C C . PHE A 1 163 ? -5.629 -5.340 23.959 1.00 71.88 163 PHE A C 1
ATOM 1285 O O . PHE A 1 163 ? -6.053 -4.561 24.808 1.00 71.88 163 PHE A O 1
ATOM 1292 N N . VAL A 1 164 ? -5.082 -4.912 22.819 1.00 65.00 164 VAL A N 1
ATOM 1293 C CA . VAL A 1 164 ? -4.925 -3.494 22.476 1.00 65.00 164 VAL A CA 1
ATOM 1294 C C . VAL A 1 164 ? -5.781 -3.190 21.256 1.00 65.00 164 VAL A C 1
ATOM 1296 O O . VAL A 1 164 ? -5.804 -3.955 20.296 1.00 65.00 164 VAL A O 1
ATOM 1299 N N . ILE A 1 165 ? -6.503 -2.070 21.291 1.00 65.06 165 ILE A N 1
ATOM 1300 C CA . ILE A 1 165 ? -7.308 -1.628 20.150 1.00 65.06 165 ILE A CA 1
ATOM 1301 C C . ILE A 1 165 ? -6.369 -1.322 18.980 1.00 65.06 165 ILE A C 1
ATOM 1303 O O . ILE A 1 165 ? -5.481 -0.478 19.097 1.00 65.06 165 ILE A O 1
ATOM 1307 N N . GLN A 1 166 ? -6.589 -1.992 17.849 1.00 67.12 166 GLN A N 1
ATOM 1308 C CA . GLN A 1 166 ? -5.765 -1.820 16.660 1.00 67.12 166 GLN A CA 1
ATOM 1309 C C . GLN A 1 166 ? -6.055 -0.481 15.977 1.00 67.12 166 GLN A C 1
ATOM 1311 O O . GLN A 1 166 ? -7.194 -0.197 15.582 1.00 67.12 166 GLN A O 1
ATOM 1316 N N . TYR A 1 167 ? -4.993 0.291 15.761 1.00 66.06 167 TYR A N 1
ATOM 1317 C CA . TYR A 1 167 ? -4.993 1.463 14.892 1.00 66.06 167 TYR A CA 1
ATOM 1318 C C . TYR A 1 167 ? -4.642 1.028 13.468 1.00 66.06 167 TYR A C 1
ATOM 1320 O O . TYR A 1 167 ? -3.709 0.254 13.269 1.00 66.06 167 TYR A O 1
ATOM 1328 N N . TYR A 1 168 ? -5.394 1.512 12.480 1.00 59.94 168 TYR A N 1
ATOM 1329 C CA . TYR A 1 168 ? -5.152 1.193 11.070 1.00 59.94 168 TYR A CA 1
ATOM 1330 C C . TYR A 1 168 ? -4.310 2.234 10.353 1.00 59.94 168 TYR A C 1
ATOM 1332 O O . TYR A 1 168 ? -3.404 1.884 9.607 1.00 59.94 168 TYR A O 1
ATOM 1340 N N . TYR A 1 169 ? -4.656 3.506 10.517 1.00 63.03 169 TYR A N 1
ATOM 1341 C CA . TYR A 1 169 ? -3.950 4.611 9.887 1.00 63.03 169 TYR A CA 1
ATOM 1342 C C . TYR A 1 169 ? -4.342 5.930 10.539 1.00 63.03 169 TYR A C 1
ATOM 1344 O O . TYR A 1 169 ? -5.324 6.020 11.293 1.00 63.03 169 TYR A O 1
ATOM 1352 N N . SER A 1 170 ? -3.560 6.947 10.204 1.00 68.00 170 SER A N 1
ATOM 1353 C CA . SER A 1 170 ? -3.784 8.320 10.601 1.00 68.00 170 SER A CA 1
ATOM 1354 C C . SER A 1 170 ? -3.515 9.290 9.481 1.00 68.00 170 SER A C 1
ATOM 1356 O O . SER A 1 170 ? -2.708 9.024 8.591 1.00 68.00 170 SER A O 1
ATOM 1358 N N . TRP A 1 171 ? -4.233 10.402 9.516 1.00 68.88 171 TRP A N 1
ATOM 1359 C CA . TRP A 1 171 ? -4.120 11.436 8.508 1.00 68.88 171 TRP A CA 1
ATOM 1360 C C . TRP A 1 171 ? -4.519 12.785 9.091 1.00 68.88 171 TRP A C 1
ATOM 1362 O O . TRP A 1 171 ? -5.214 12.858 10.109 1.00 68.88 171 TRP A O 1
ATOM 1372 N N . ILE A 1 172 ? -4.038 13.849 8.452 1.00 67.62 172 ILE A N 1
ATOM 1373 C CA . ILE A 1 172 ? -4.392 15.229 8.774 1.00 67.62 172 ILE A CA 1
ATOM 1374 C C . ILE A 1 172 ? -5.266 15.753 7.640 1.00 67.62 172 ILE A C 1
ATOM 1376 O O . ILE A 1 172 ? -4.910 15.607 6.475 1.00 67.62 172 ILE A O 1
ATOM 1380 N N . GLU A 1 173 ? -6.381 16.388 7.980 1.00 64.56 173 GLU A N 1
ATOM 1381 C CA . GLU A 1 173 ? -7.193 17.149 7.035 1.00 64.56 173 GLU A CA 1
ATOM 1382 C C . GLU A 1 173 ? -7.214 18.622 7.417 1.00 64.56 173 GLU A C 1
ATOM 1384 O O . GLU A 1 173 ? -7.237 18.988 8.596 1.00 64.56 173 GLU A O 1
ATOM 1389 N N . PHE A 1 174 ? -7.256 19.471 6.399 1.00 62.81 174 PHE A N 1
ATOM 1390 C CA . PHE A 1 174 ? -7.432 20.905 6.550 1.00 62.81 174 PHE A CA 1
ATOM 1391 C C . PHE A 1 174 ? -8.896 21.232 6.272 1.00 62.81 174 PHE A C 1
ATOM 1393 O O . PHE A 1 174 ? -9.321 21.315 5.123 1.00 62.81 174 PHE A O 1
ATOM 1400 N N . VAL A 1 175 ? -9.681 21.388 7.336 1.00 57.44 175 VAL A N 1
ATOM 1401 C CA . VAL A 1 175 ? -11.089 21.783 7.235 1.00 57.44 175 VAL A CA 1
ATOM 1402 C C . VAL A 1 175 ? -11.163 23.253 7.612 1.00 57.44 175 VAL A C 1
ATOM 1404 O O . VAL A 1 175 ? -11.134 23.574 8.794 1.00 57.44 175 VAL A O 1
ATOM 1407 N N . SER A 1 176 ? -11.237 24.138 6.615 1.00 51.88 176 SER A N 1
ATOM 1408 C CA . SER A 1 176 ? -11.435 25.585 6.804 1.00 51.88 176 SER A CA 1
ATOM 1409 C C . SER A 1 176 ? -10.459 26.208 7.818 1.00 51.88 176 SER A C 1
ATOM 1411 O O . SER A 1 176 ? -10.809 26.417 8.974 1.00 51.88 176 SER A O 1
ATOM 1413 N N . ILE A 1 177 ? -9.217 26.487 7.396 1.00 46.72 177 ILE A N 1
ATOM 1414 C CA . ILE A 1 177 ? -8.115 27.100 8.187 1.00 46.72 177 ILE A CA 1
ATOM 1415 C C . ILE A 1 177 ? -7.685 26.279 9.434 1.00 46.72 177 ILE A C 1
ATOM 1417 O O . ILE A 1 177 ? -6.634 26.527 10.017 1.00 46.72 177 ILE A O 1
ATOM 1421 N N . ILE A 1 178 ? -8.435 25.242 9.815 1.00 47.81 178 ILE A N 1
ATOM 1422 C CA . ILE A 1 178 ? -8.212 24.404 10.995 1.00 47.81 178 ILE A CA 1
ATOM 1423 C C . ILE A 1 178 ? -7.643 23.051 10.554 1.00 47.81 178 ILE A C 1
ATOM 1425 O O . ILE A 1 178 ? -8.243 22.338 9.746 1.00 47.81 178 ILE A O 1
ATOM 1429 N N . SER A 1 179 ? -6.499 22.667 11.126 1.00 53.44 179 SER A N 1
ATOM 1430 C CA . SER A 1 179 ? -5.933 21.324 10.963 1.00 53.44 179 SER A CA 1
ATOM 1431 C C . SER A 1 179 ? -6.596 20.349 11.937 1.00 53.44 179 SER A C 1
ATOM 1433 O O . SER A 1 179 ? -6.653 20.581 13.148 1.00 53.44 179 SER A O 1
ATOM 1435 N N . GLN A 1 180 ? -7.079 19.229 11.414 1.00 55.50 180 GLN A N 1
ATOM 1436 C CA . GLN A 1 180 ? -7.692 18.146 12.176 1.00 55.50 180 GLN A CA 1
ATOM 1437 C C . GLN A 1 180 ? -6.956 16.854 11.881 1.00 55.50 180 GLN A C 1
ATOM 1439 O O . GLN A 1 180 ? -6.556 16.611 10.752 1.00 55.50 180 GLN A O 1
ATOM 1444 N N . MET A 1 181 ? -6.794 16.014 12.888 1.00 56.34 181 MET A N 1
ATOM 1445 C CA . MET A 1 181 ? -6.166 14.713 12.742 1.00 56.34 181 MET A CA 1
ATOM 1446 C C . MET A 1 181 ? -7.165 13.622 13.059 1.00 56.34 181 MET A C 1
ATOM 1448 O O . MET A 1 181 ? -7.918 13.717 14.034 1.00 56.34 181 MET A O 1
ATOM 1452 N N . PHE A 1 182 ? -7.148 12.587 12.236 1.00 56.56 182 PHE A N 1
ATOM 1453 C CA . PHE A 1 182 ? -8.091 11.493 12.303 1.00 56.56 182 PHE A CA 1
ATOM 1454 C C . PHE A 1 182 ? -7.355 10.171 12.498 1.00 56.56 182 PHE A C 1
ATOM 1456 O O . PHE A 1 182 ? -6.285 9.941 11.936 1.00 56.56 182 PHE A O 1
ATOM 1463 N N . TRP A 1 183 ? -7.956 9.300 13.303 1.00 61.59 183 TRP A N 1
ATOM 1464 C CA . TRP A 1 183 ? -7.452 7.967 13.625 1.00 61.59 183 TRP A CA 1
ATOM 1465 C C . TRP A 1 183 ? -8.490 6.933 13.259 1.00 61.59 183 TRP A C 1
ATOM 1467 O O . TRP A 1 183 ? -9.594 7.030 13.779 1.00 61.59 183 TRP A O 1
ATOM 1477 N N . LYS A 1 184 ? -8.162 5.910 12.469 1.00 57.53 184 LYS A N 1
ATOM 1478 C CA . LYS A 1 184 ? -9.081 4.782 12.259 1.00 57.53 184 LYS A CA 1
ATOM 1479 C C . LYS A 1 184 ? -8.762 3.636 13.216 1.00 57.53 184 LYS A C 1
ATOM 1481 O O . LYS A 1 184 ? -7.648 3.118 13.210 1.00 57.53 184 LYS A O 1
ATOM 1486 N N . LEU A 1 185 ? -9.766 3.204 13.973 1.00 60.69 185 LEU A N 1
ATOM 1487 C CA . LEU A 1 185 ? -9.721 2.073 14.900 1.00 60.69 185 LEU A CA 1
ATOM 1488 C C . LEU A 1 185 ? -10.613 0.929 14.405 1.00 60.69 185 LEU A C 1
ATOM 1490 O O . LEU A 1 185 ? -11.751 1.165 13.982 1.00 60.69 185 LEU A O 1
ATOM 1494 N N . ARG A 1 186 ? -10.143 -0.320 14.529 1.00 57.22 186 ARG A N 1
ATOM 1495 C CA . ARG A 1 186 ? -11.008 -1.513 14.457 1.00 57.22 186 ARG A CA 1
ATOM 1496 C C . ARG A 1 186 ? -11.173 -2.090 15.841 1.00 57.22 186 ARG A C 1
ATOM 1498 O O . ARG A 1 186 ? -10.194 -2.294 16.550 1.00 57.22 186 ARG A O 1
ATOM 1505 N N . ASN A 1 187 ? -12.397 -2.480 16.160 1.00 50.53 187 ASN A N 1
ATOM 1506 C CA . ASN A 1 187 ? -12.583 -3.545 17.123 1.00 50.53 187 ASN A CA 1
ATOM 1507 C C . ASN A 1 187 ? -13.742 -4.429 16.670 1.00 50.53 187 ASN A C 1
ATOM 1509 O O . ASN A 1 187 ? -14.843 -3.934 16.448 1.00 50.53 187 ASN A O 1
ATOM 1513 N N . HIS A 1 188 ? -13.485 -5.729 16.521 1.00 42.00 188 HIS A N 1
ATOM 1514 C CA . HIS A 1 188 ? -14.523 -6.720 16.217 1.00 42.00 188 HIS A CA 1
ATOM 1515 C C . HIS A 1 188 ? -15.458 -6.937 17.427 1.00 42.00 188 HIS A C 1
ATOM 1517 O O . HIS A 1 188 ? -16.564 -7.439 17.266 1.00 42.00 188 HIS A O 1
ATOM 1523 N N . CYS A 1 189 ? -15.037 -6.526 18.631 1.00 38.00 189 CYS A N 1
ATOM 1524 C CA . CYS A 1 189 ? -15.758 -6.787 19.881 1.00 38.00 189 CYS A CA 1
ATOM 1525 C C . CYS A 1 189 ? -16.540 -5.595 20.463 1.00 38.00 189 CYS A C 1
ATOM 1527 O O . CYS A 1 189 ? -17.223 -5.784 21.458 1.00 38.00 189 CYS A O 1
ATOM 1529 N N . LEU A 1 190 ? -16.457 -4.383 19.897 1.00 39.78 190 LEU A N 1
ATOM 1530 C CA . LEU A 1 190 ? -17.106 -3.187 20.480 1.00 39.78 190 LEU A CA 1
ATOM 1531 C C . LEU A 1 190 ? -18.290 -2.643 19.667 1.00 39.78 190 LEU A C 1
ATOM 1533 O O . LEU A 1 190 ? -18.793 -1.571 19.991 1.00 39.78 190 LEU A O 1
ATOM 1537 N N . MET A 1 191 ? -18.691 -3.299 18.573 1.00 44.69 191 MET A N 1
ATOM 1538 C CA . MET A 1 191 ? -19.668 -2.717 17.636 1.00 44.69 191 MET A CA 1
ATOM 1539 C C . MET A 1 191 ? -20.923 -3.551 17.377 1.00 44.69 191 MET A C 1
ATOM 1541 O O . MET A 1 191 ? -21.684 -3.165 16.483 1.00 44.69 191 MET A O 1
ATOM 1545 N N . ASN A 1 192 ? -21.136 -4.615 18.158 1.00 34.91 192 ASN A N 1
ATOM 1546 C CA . ASN A 1 192 ? -22.444 -5.260 18.281 1.00 34.91 192 ASN A CA 1
ATOM 1547 C C . ASN A 1 192 ? -23.307 -4.479 19.269 1.00 34.91 192 ASN A C 1
ATOM 1549 O O . ASN A 1 192 ? -22.775 -4.158 20.355 1.00 34.91 192 ASN A O 1
#

Sequence (192 aa):
YPRHNILFVTFDDIVYGLGSNRFGQLGLGHNTPIPTPQPVPELCHQNIHQFFSGGGFVLAVNMDNNVIFSFGCNDEGQLGRHVKMSVNSFDVINKLGEGGYGQSFDVINKLGEGGYGQVYKVRYKCNHQFYAIKKCLLNGLTEKEKQNVLNETKSLVKFRSKFVIQYYYSWIEFVSIISQMFWKLRNHCLMN

Secondary structure (DSSP, 8-state):
----EEEEE-TTS-EEEEE--TTSTT-SSS---EEEEEE-TTTTTS-EEEEEE-SSEEEEEETTS--EEEEE--TTSTT--SS----SS-EE--TTSSS-HHHHEEEEEEEEEETTEEEEEEEETTT--EEEEEEEE-TT--HHHHHHHHHHHHHHHT---TTSPEEEEEEEEEETTEEEEEEEEE-TTS--

Foldseek 3Di:
DFQDKDWDADPQQWIWIAGAQCFLQRQCQDRDGHHDTDTNVVRGPQQWDDWDDDNFKIWTAHPLNQWIKIATQCCVPVRVDPDNDSGSHIDTPPPVAPQDPVVQWDFDAWPDADPQFTWTWIAGPPPRDIWIKTKGWCPPDDPVRVVVVQVVCVVQQPDDDPPDWHWPHKYWDDDPVTIMIMITTDDPPPPD

InterPro domains:
  IPR000408 Regulator of chromosome condensation, RCC1 [PF00415] (13-61)
  IPR000408 Regulator of chromosome condensation, RCC1 [PR00633] (14-30)
  IPR000408 Regulator of chromosome condensation, RCC1 [PR00633] (68-84)
  IPR000408 Regulator of chromosome condensation, RCC1 [PS50012] (13-64)
  IPR000719 Protein kinase domain [PF00069] (106-173)
  IPR000719 Protein kinase domain [PS50011] (105-192)
  IPR009091 Regulator of chromosome condensation 1/beta-lactamase-inhibitor protein II [G3DSA:2.130.10.30] (3-104)
  IPR009091 Regulator of chromosome condensation 1/beta-lactamase-inhibitor protein II [SSF50985] (6-96)
  IPR011009 Protein kinase-like domain superfamily [SSF56112] (104-173)
  IPR017441 Protein kinase, ATP binding site [PS00107] (111-135)
  IPR050339 Cell Cycle and Stress Response Kinase [PTHR11042] (44-173)